Protein AF-A0A9P7EPD9-F1 (afdb_monomer_lite)

Secondary structure (DSSP, 8-state):
--PPP-PPP-------S-HHHHHHHHHHHHHHHHHHHHHHHHHHHHHHHHHHHHHHHHHHHHHHHHHHHHHHHHHHHHHHHHHHHHHHHHHHHHHHHHHHHHHHHHHHHHHHHHTHHHHHHHHHHHHHHHTTPPPPPPHHHHHHHHHHHHHHHHHHHTT-------------------------------------------

Organism: NCBI:txid48587

InterPro domains:
  IPR000637 HMG-I/HMG-Y, DNA-binding, conserved site [PS00354] (173-183)
  IPR018482 Zinc finger C4H2 domain-containing protein [PF10146] (30-170)
  IPR018482 Zinc finger C4H2 domain-containing protein [PTHR31058] (22-170)

Foldseek 3Di:
DDDDDDDDDDDDPPPPDPVVVVVVVVVVVVVVVVVVVVVVVVVVVVVVVVVVVVVVVVVVVVVVVVVVVVVVVVVVVVVVVVVVVVVVVVVVVVCVVVVVVVVVVVVVVVCCVVPPVVVVQVVVCVVCVVVVHHGDDDPVVVVVVVVVVVVVVCVVVVPPPDPDDDDDDDDDDDDDDDDDDDDDDDDDDDDDDDDDDDDDDD

Radius of gyration: 53.93 Å; chains: 1; bounding box: 110×52×171 Å

Structure (mmCIF, N/CA/C/O backbone):
data_AF-A0A9P7EPD9-F1
#
_entry.id   AF-A0A9P7EPD9-F1
#
loop_
_atom_site.group_PDB
_atom_site.id
_atom_site.type_symbol
_atom_site.label_atom_id
_atom_site.label_alt_id
_atom_site.label_comp_id
_atom_site.label_asym_id
_atom_site.label_entity_id
_atom_site.label_seq_id
_atom_site.pdbx_PDB_ins_code
_atom_site.Cartn_x
_atom_site.Cartn_y
_atom_site.Cartn_z
_atom_site.occupancy
_atom_site.B_iso_or_equiv
_atom_site.auth_seq_id
_atom_site.auth_comp_id
_atom_site.auth_asym_id
_atom_site.auth_atom_id
_atom_site.pdbx_PDB_model_num
ATOM 1 N N . THR A 1 1 ? 63.550 30.248 -116.832 1.00 42.75 1 THR A N 1
ATOM 2 C CA . THR A 1 1 ? 63.971 29.056 -116.068 1.00 42.75 1 THR A CA 1
ATOM 3 C C . THR A 1 1 ? 63.442 29.186 -114.656 1.00 42.75 1 THR A C 1
ATOM 5 O O . THR A 1 1 ? 63.909 30.058 -113.939 1.00 42.75 1 THR A O 1
ATOM 8 N N . ALA A 1 2 ? 62.409 28.424 -114.295 1.00 45.00 2 ALA A N 1
ATOM 9 C CA . ALA A 1 2 ? 61.831 28.396 -112.946 1.00 45.00 2 ALA A CA 1
ATOM 10 C C . ALA A 1 2 ? 62.198 27.057 -112.276 1.00 45.00 2 ALA A C 1
ATOM 12 O O . ALA A 1 2 ? 62.189 26.042 -112.978 1.00 45.00 2 ALA A O 1
ATOM 13 N N . PRO A 1 3 ? 62.554 27.017 -110.978 1.00 54.94 3 PRO A N 1
ATOM 14 C CA . PRO A 1 3 ? 62.896 25.766 -110.308 1.00 54.94 3 PRO A CA 1
ATOM 15 C C . PRO A 1 3 ? 61.632 24.975 -109.910 1.00 54.94 3 PRO A C 1
ATOM 17 O O . PRO A 1 3 ? 60.593 25.581 -109.636 1.00 54.94 3 PRO A O 1
ATOM 20 N N . PRO A 1 4 ? 61.694 23.630 -109.869 1.00 54.25 4 PRO A N 1
ATOM 21 C CA . PRO A 1 4 ? 60.538 22.787 -109.583 1.00 54.25 4 PRO A CA 1
ATOM 22 C C . PRO A 1 4 ? 60.244 22.711 -108.076 1.00 54.25 4 PRO A C 1
ATOM 24 O O . PRO A 1 4 ? 61.144 22.511 -107.260 1.00 54.25 4 PRO A O 1
ATOM 27 N N . GLN A 1 5 ? 58.965 22.830 -107.710 1.00 49.62 5 GLN A N 1
ATOM 28 C CA . GLN A 1 5 ? 58.465 22.538 -106.365 1.00 49.62 5 GLN A CA 1
ATOM 29 C C . GLN A 1 5 ? 58.399 21.023 -106.143 1.00 49.62 5 GLN A C 1
ATOM 31 O O . GLN A 1 5 ? 57.760 20.299 -106.905 1.00 49.62 5 GLN A O 1
ATOM 36 N N . VAL A 1 6 ? 59.035 20.549 -105.072 1.00 57.66 6 VAL A N 1
ATOM 37 C CA . VAL A 1 6 ? 59.005 19.146 -104.647 1.00 57.66 6 VAL A CA 1
ATOM 38 C C . VAL A 1 6 ? 57.890 18.981 -103.614 1.00 57.66 6 VAL A C 1
ATOM 40 O O . VAL A 1 6 ? 57.989 19.491 -102.501 1.00 57.66 6 VAL A O 1
ATOM 43 N N . THR A 1 7 ? 56.812 18.285 -103.969 1.00 58.25 7 THR A N 1
ATOM 44 C CA . THR A 1 7 ? 55.753 17.894 -103.025 1.00 58.25 7 THR A CA 1
ATOM 45 C C . THR A 1 7 ? 56.214 16.701 -102.176 1.00 58.25 7 THR A C 1
ATOM 47 O O . THR A 1 7 ? 56.582 15.673 -102.756 1.00 58.25 7 THR A O 1
ATOM 50 N N . PRO A 1 8 ? 56.192 16.771 -100.831 1.00 57.09 8 PRO A N 1
ATOM 51 C CA . PRO A 1 8 ? 56.614 15.654 -99.993 1.00 57.09 8 PRO A CA 1
ATOM 52 C C . PRO A 1 8 ? 55.531 14.562 -99.922 1.00 57.09 8 PRO A C 1
ATOM 54 O O . PRO A 1 8 ? 54.356 14.840 -99.691 1.00 57.09 8 PRO A O 1
ATOM 57 N N . LYS A 1 9 ? 55.946 13.300 -100.113 1.00 60.41 9 LYS A N 1
ATOM 58 C CA . LYS A 1 9 ? 55.124 12.093 -99.900 1.00 60.41 9 LYS A CA 1
ATOM 59 C C . LYS A 1 9 ? 54.699 11.976 -98.423 1.00 60.41 9 LYS A C 1
ATOM 61 O O . LYS A 1 9 ? 55.540 12.215 -97.554 1.00 60.41 9 LYS A O 1
ATOM 66 N N . PRO A 1 10 ? 53.461 11.536 -98.121 1.00 54.97 10 PRO A N 1
ATOM 67 C CA . PRO A 1 10 ? 53.013 11.325 -96.749 1.00 54.97 10 PRO A CA 1
ATOM 68 C C . PRO A 1 10 ? 53.762 10.133 -96.144 1.00 54.97 10 PRO A C 1
ATOM 70 O O . PRO A 1 10 ? 53.632 9.000 -96.608 1.00 54.97 10 PRO A O 1
ATOM 73 N N . GLN A 1 11 ? 54.584 10.396 -95.129 1.00 57.09 11 GLN A N 1
ATOM 74 C CA . GLN A 1 11 ? 55.196 9.340 -94.328 1.00 57.09 11 GLN A CA 1
ATOM 75 C C . GLN A 1 11 ? 54.124 8.702 -93.425 1.00 57.09 11 GLN A C 1
ATOM 77 O O . GLN A 1 11 ? 53.275 9.424 -92.895 1.00 57.09 11 GLN A O 1
ATOM 82 N N . PRO A 1 12 ? 54.130 7.370 -93.243 1.00 58.94 12 PRO A N 1
ATOM 83 C CA . PRO A 1 12 ? 53.184 6.702 -92.360 1.00 58.94 12 PRO A CA 1
ATOM 84 C C . PRO A 1 12 ? 53.442 7.132 -90.911 1.00 58.94 12 PRO A C 1
ATOM 86 O O . PRO A 1 12 ? 54.569 7.028 -90.427 1.00 58.94 12 PRO A O 1
ATOM 89 N N . LEU A 1 13 ? 52.399 7.612 -90.220 1.00 57.81 13 LEU A N 1
ATOM 90 C CA . LEU A 1 13 ? 52.434 7.882 -88.781 1.00 57.81 13 LEU A CA 1
ATOM 91 C C . LEU A 1 13 ? 52.635 6.557 -88.035 1.00 57.81 13 LEU A C 1
ATOM 93 O O . LEU A 1 13 ? 51.681 5.869 -87.675 1.00 57.81 13 LEU A O 1
ATOM 97 N N . VAL A 1 14 ? 53.888 6.182 -87.807 1.00 59.47 14 VAL A N 1
ATOM 98 C CA . VAL A 1 14 ? 54.222 5.168 -86.813 1.00 59.47 14 VAL A CA 1
ATOM 99 C C . VAL A 1 14 ? 54.070 5.848 -85.459 1.00 59.47 14 VAL A C 1
ATOM 101 O O . VAL A 1 14 ? 54.739 6.843 -85.193 1.00 59.47 14 VAL A O 1
ATOM 104 N N . ALA A 1 15 ? 53.150 5.356 -84.628 1.00 56.31 15 ALA A N 1
ATOM 105 C CA . ALA A 1 15 ? 52.901 5.887 -83.294 1.00 56.31 15 ALA A CA 1
ATOM 106 C C . ALA A 1 15 ? 54.152 5.722 -82.416 1.00 56.31 15 ALA A C 1
ATOM 108 O O . ALA A 1 15 ? 54.357 4.706 -81.756 1.00 56.31 15 ALA A O 1
ATOM 109 N N . THR A 1 16 ? 55.012 6.734 -82.418 1.00 55.25 16 THR A N 1
ATOM 110 C CA . THR A 1 16 ? 56.145 6.881 -81.507 1.00 55.25 16 THR A CA 1
ATOM 111 C C . THR A 1 16 ? 55.624 7.401 -80.169 1.00 55.25 16 THR A C 1
ATOM 113 O O . THR A 1 16 ? 55.732 8.585 -79.866 1.00 55.25 16 THR A O 1
ATOM 116 N N . GLY A 1 17 ? 54.982 6.533 -79.389 1.00 65.75 17 GLY A N 1
ATOM 117 C CA . GLY A 1 17 ? 54.438 6.874 -78.076 1.00 65.75 17 GLY A CA 1
ATOM 118 C C . GLY A 1 17 ? 54.359 5.648 -77.175 1.00 65.75 17 GLY A C 1
ATOM 119 O O . GLY A 1 17 ? 54.057 4.550 -77.638 1.00 65.75 17 GLY A O 1
ATOM 120 N N . ASN A 1 18 ? 54.647 5.830 -75.887 1.00 73.25 18 ASN A N 1
ATOM 121 C CA . ASN A 1 18 ? 54.783 4.773 -74.881 1.00 73.25 18 ASN A CA 1
ATOM 122 C C . ASN A 1 18 ? 53.406 4.235 -74.411 1.00 73.25 18 ASN A C 1
ATOM 124 O O . ASN A 1 18 ? 53.138 4.134 -73.215 1.00 73.25 18 ASN A O 1
ATOM 128 N N . TRP A 1 19 ? 52.507 3.924 -75.351 1.00 83.69 19 TRP A N 1
ATOM 129 C CA . TRP A 1 19 ? 51.089 3.596 -75.124 1.00 83.69 19 TRP A CA 1
ATOM 130 C C . TRP A 1 19 ? 50.875 2.422 -74.159 1.00 83.69 19 TRP A C 1
ATOM 132 O O . TRP A 1 19 ? 49.906 2.388 -73.403 1.00 83.69 19 TRP A O 1
ATOM 142 N N . THR A 1 20 ? 51.805 1.467 -74.137 1.00 84.75 20 THR A N 1
ATOM 143 C CA . THR A 1 20 ? 51.801 0.342 -73.195 1.00 84.75 20 THR A CA 1
ATOM 144 C C . THR A 1 20 ? 51.912 0.817 -71.748 1.00 84.75 20 THR A C 1
ATOM 146 O O . THR A 1 20 ? 51.224 0.293 -70.874 1.00 84.75 20 THR A O 1
ATOM 149 N N . THR A 1 21 ? 52.730 1.838 -71.479 1.00 86.62 21 THR A N 1
ATOM 150 C CA . THR A 1 21 ? 52.866 2.408 -70.131 1.00 86.62 21 THR A CA 1
ATOM 151 C C . THR A 1 21 ? 51.629 3.192 -69.707 1.00 86.62 21 THR A C 1
ATOM 153 O O . THR A 1 21 ? 51.191 3.052 -68.565 1.00 86.62 21 THR A O 1
ATOM 156 N N . GLU A 1 22 ? 51.011 3.936 -70.626 1.00 88.00 22 GLU A N 1
ATOM 157 C CA . GLU A 1 22 ? 49.763 4.667 -70.377 1.00 88.00 22 GLU A CA 1
ATOM 158 C C . GLU A 1 22 ? 48.601 3.710 -70.086 1.00 88.00 22 GLU A C 1
ATOM 160 O O . GLU A 1 22 ? 47.836 3.927 -69.145 1.00 88.00 22 GLU A O 1
ATOM 165 N N . LEU A 1 23 ? 48.509 2.595 -70.818 1.00 92.00 23 LEU A N 1
ATOM 166 C CA . LEU A 1 23 ? 47.492 1.570 -70.586 1.00 92.00 23 LEU A CA 1
ATOM 167 C C . LEU A 1 23 ? 47.642 0.918 -69.201 1.00 92.00 23 LEU A C 1
ATOM 169 O O . LEU A 1 23 ? 46.659 0.750 -68.478 1.00 92.00 23 LEU A O 1
ATOM 173 N N . VAL A 1 24 ? 48.875 0.595 -68.796 1.00 94.31 24 VAL A N 1
ATOM 174 C CA . VAL A 1 24 ? 49.163 0.055 -67.457 1.00 94.31 24 VAL A CA 1
ATOM 175 C C . VAL A 1 24 ? 48.837 1.077 -66.363 1.00 94.31 24 VAL A C 1
ATOM 177 O O . VAL A 1 24 ? 48.283 0.709 -65.326 1.00 94.31 24 VAL A O 1
ATOM 180 N N . GLN A 1 25 ? 49.146 2.360 -66.572 1.00 93.44 25 GLN A N 1
ATOM 181 C CA . GLN A 1 25 ? 48.786 3.425 -65.628 1.00 93.44 25 GLN A CA 1
ATOM 182 C C . GLN A 1 25 ? 47.268 3.595 -65.503 1.00 93.44 25 GLN A C 1
ATOM 184 O O . GLN A 1 25 ? 46.760 3.744 -64.387 1.00 93.44 25 GLN A O 1
ATOM 189 N N . LEU A 1 26 ? 46.534 3.523 -66.615 1.00 95.19 26 LEU A N 1
ATOM 190 C CA . LEU A 1 26 ? 45.075 3.599 -66.619 1.00 95.19 26 LEU A CA 1
ATOM 191 C C . LEU A 1 26 ? 44.455 2.423 -65.854 1.00 95.19 26 LEU A C 1
ATOM 193 O O . LEU A 1 26 ? 43.577 2.639 -65.019 1.00 95.19 26 LEU A O 1
ATOM 197 N N . ALA A 1 27 ? 44.950 1.201 -66.074 1.00 94.94 27 ALA A N 1
ATOM 198 C CA . ALA A 1 27 ? 44.504 0.008 -65.356 1.00 94.94 27 ALA A CA 1
ATOM 199 C C . ALA A 1 27 ? 44.741 0.130 -63.841 1.00 94.94 27 ALA A C 1
ATOM 201 O O . ALA A 1 27 ? 43.807 -0.047 -63.059 1.00 94.94 27 ALA A O 1
ATOM 202 N N . LYS A 1 28 ? 45.947 0.540 -63.423 1.00 97.06 28 LYS A N 1
ATOM 203 C CA . LYS A 1 28 ? 46.264 0.792 -62.005 1.00 97.06 28 LYS A CA 1
ATOM 204 C C . LYS A 1 28 ? 45.376 1.878 -61.397 1.00 97.06 28 LYS A C 1
ATOM 206 O O . LYS A 1 28 ? 44.935 1.757 -60.259 1.00 97.06 28 LYS A O 1
ATOM 211 N N . THR A 1 29 ? 45.083 2.932 -62.158 1.00 96.62 29 THR A N 1
ATOM 212 C CA . THR A 1 29 ? 44.188 4.016 -61.727 1.00 96.62 29 THR A CA 1
ATOM 213 C C . THR A 1 29 ? 42.752 3.520 -61.559 1.00 96.62 29 THR A C 1
ATOM 215 O O . THR A 1 29 ? 42.081 3.890 -60.595 1.00 96.62 29 THR A O 1
ATOM 218 N N . ALA A 1 30 ? 42.266 2.677 -62.471 1.00 97.06 30 ALA A N 1
ATOM 219 C CA . ALA A 1 30 ? 40.941 2.073 -62.372 1.00 97.06 30 ALA A CA 1
ATOM 220 C C . ALA A 1 30 ? 40.840 1.135 -61.158 1.00 97.06 30 ALA A C 1
ATOM 222 O O . ALA A 1 30 ? 39.872 1.208 -60.399 1.00 97.06 30 ALA A O 1
ATOM 223 N N . GLU A 1 31 ? 41.862 0.311 -60.930 1.00 97.31 31 GLU A N 1
ATOM 224 C CA . GLU A 1 31 ? 41.944 -0.578 -59.771 1.00 97.31 31 GLU A CA 1
ATOM 225 C C . GLU A 1 31 ? 41.998 0.208 -58.452 1.00 97.31 31 GLU A C 1
ATOM 227 O O . GLU A 1 31 ? 41.222 -0.065 -57.534 1.00 97.31 31 GLU A O 1
ATOM 232 N N . LEU A 1 32 ? 42.807 1.270 -58.384 1.00 97.50 32 LEU A N 1
ATOM 233 C CA . LEU A 1 32 ? 42.847 2.176 -57.236 1.00 97.50 32 LEU A CA 1
ATOM 234 C C . LEU A 1 32 ? 41.474 2.800 -56.952 1.00 97.50 32 LEU A C 1
ATOM 236 O O . LEU A 1 32 ? 41.038 2.830 -55.802 1.00 97.50 32 LEU A O 1
ATOM 240 N N . LYS A 1 33 ? 40.765 3.267 -57.987 1.00 98.12 33 LYS A N 1
ATOM 241 C CA . LYS A 1 33 ? 39.410 3.823 -57.841 1.00 98.12 33 LYS A CA 1
ATOM 242 C C . LYS A 1 33 ? 38.422 2.782 -57.315 1.00 98.12 33 LYS A C 1
ATOM 244 O O . LYS A 1 33 ? 37.635 3.099 -56.426 1.00 98.12 33 LYS A O 1
ATOM 249 N N . LYS A 1 34 ? 38.487 1.537 -57.800 1.00 98.19 34 LYS A N 1
ATOM 250 C CA . LYS A 1 34 ? 37.668 0.424 -57.294 1.00 98.19 34 LYS A CA 1
ATOM 251 C C . LYS A 1 34 ? 37.928 0.167 -55.807 1.00 98.19 34 LYS A C 1
ATOM 253 O O . LYS A 1 34 ? 36.977 0.061 -55.030 1.00 98.19 34 LYS A O 1
ATOM 258 N N . HIS A 1 35 ? 39.195 0.091 -55.397 1.00 98.38 35 HIS A N 1
ATOM 259 C CA . HIS A 1 35 ? 39.551 -0.101 -53.989 1.00 98.38 35 HIS A CA 1
ATOM 260 C C . HIS A 1 35 ? 39.129 1.085 -53.121 1.00 98.38 35 HIS A C 1
ATOM 262 O O . HIS A 1 35 ? 38.563 0.880 -52.050 1.00 98.38 35 HIS A O 1
ATOM 268 N N . SER A 1 36 ? 39.332 2.312 -53.603 1.00 98.31 36 SER A N 1
ATOM 269 C CA . SER A 1 36 ? 38.910 3.531 -52.910 1.00 98.31 36 SER A CA 1
ATOM 270 C C . SER A 1 36 ? 37.398 3.553 -52.676 1.00 98.31 36 SER A C 1
ATOM 272 O O . SER A 1 36 ? 36.960 3.788 -51.553 1.00 98.31 36 SER A O 1
ATOM 274 N N . LEU A 1 37 ? 36.601 3.212 -53.693 1.00 98.31 37 LEU A N 1
ATOM 275 C CA . LEU A 1 37 ? 35.146 3.122 -53.565 1.00 98.31 37 LEU A CA 1
ATOM 276 C C . LEU A 1 37 ? 34.721 2.026 -52.579 1.00 98.31 37 LEU A C 1
ATOM 278 O O . LEU A 1 37 ? 33.841 2.243 -51.751 1.00 98.31 37 LEU A O 1
ATOM 282 N N . THR A 1 38 ? 35.365 0.859 -52.638 1.00 98.38 38 THR A N 1
ATOM 283 C CA . THR A 1 38 ? 35.088 -0.251 -51.711 1.00 98.38 38 THR A CA 1
ATOM 284 C C . THR A 1 38 ? 35.368 0.164 -50.265 1.00 98.38 38 THR A C 1
ATOM 286 O O . THR A 1 38 ? 34.552 -0.077 -49.377 1.00 98.38 38 THR A O 1
ATOM 289 N N . LEU A 1 39 ? 36.487 0.855 -50.031 1.00 98.50 39 LEU A N 1
ATOM 290 C CA . LEU A 1 39 ? 36.835 1.394 -48.720 1.00 98.50 39 LEU A CA 1
ATOM 291 C C . LEU A 1 39 ? 35.818 2.443 -48.250 1.00 98.50 39 LEU A C 1
ATOM 293 O O . LEU A 1 39 ? 35.393 2.394 -47.101 1.00 98.50 39 LEU A O 1
ATOM 297 N N . GLN A 1 40 ? 35.388 3.359 -49.124 1.00 98.38 40 GLN A N 1
ATOM 298 C CA . GLN A 1 40 ? 34.355 4.349 -48.794 1.00 98.38 40 GLN A CA 1
ATOM 299 C C . GLN A 1 40 ? 33.034 3.686 -48.389 1.00 98.38 40 GLN A C 1
ATOM 301 O O . GLN A 1 40 ? 32.435 4.085 -47.391 1.00 98.38 40 GLN A O 1
ATOM 306 N N . LEU A 1 41 ? 32.609 2.646 -49.114 1.00 98.62 41 LEU A N 1
ATOM 307 C CA . LEU A 1 41 ? 31.394 1.898 -48.796 1.00 98.62 41 LEU A CA 1
ATOM 308 C C . LEU A 1 41 ? 31.502 1.193 -47.437 1.00 98.62 41 LEU A C 1
ATOM 310 O O . LEU A 1 41 ? 30.585 1.278 -46.622 1.00 98.62 41 LEU A O 1
ATOM 314 N N . HIS A 1 42 ? 32.628 0.528 -47.163 1.00 98.62 42 HIS A N 1
ATOM 315 C CA . HIS A 1 42 ? 32.850 -0.104 -45.864 1.00 98.62 42 HIS A CA 1
ATOM 316 C C . HIS A 1 42 ? 32.882 0.916 -44.726 1.00 98.62 42 HIS A C 1
ATOM 318 O O . HIS A 1 42 ? 32.236 0.690 -43.707 1.00 98.62 42 HIS A O 1
ATOM 324 N N . THR A 1 43 ? 33.550 2.055 -44.911 1.00 98.69 43 THR A N 1
ATOM 325 C CA . THR A 1 43 ? 33.561 3.146 -43.928 1.00 98.69 43 THR A CA 1
ATOM 326 C C . THR A 1 43 ? 32.147 3.650 -43.644 1.00 98.69 43 THR A C 1
ATOM 328 O O . THR A 1 43 ? 31.769 3.765 -42.481 1.00 98.69 43 THR A O 1
ATOM 331 N N . ALA A 1 44 ? 31.334 3.886 -44.679 1.00 98.56 44 ALA A N 1
ATOM 332 C CA . ALA A 1 44 ? 29.946 4.313 -44.508 1.00 98.56 44 ALA A CA 1
ATOM 333 C C . ALA A 1 44 ? 29.121 3.283 -43.717 1.00 98.56 44 ALA A C 1
ATOM 335 O O . ALA A 1 44 ? 28.394 3.651 -42.793 1.00 98.56 44 ALA A O 1
ATOM 336 N N . ASN A 1 45 ? 29.282 1.993 -44.024 1.00 98.62 45 ASN A N 1
ATOM 337 C CA . ASN A 1 45 ? 28.595 0.915 -43.313 1.00 98.62 45 ASN A CA 1
ATOM 338 C C . ASN A 1 45 ? 29.031 0.815 -41.845 1.00 98.62 45 ASN A C 1
ATOM 340 O O . ASN A 1 45 ? 28.183 0.643 -40.971 1.00 98.62 45 ASN A O 1
ATOM 344 N N . ILE A 1 46 ? 30.331 0.953 -41.562 1.00 98.50 46 ILE A N 1
ATOM 345 C CA . ILE A 1 46 ? 30.865 0.943 -40.193 1.00 98.50 46 ILE A CA 1
ATOM 346 C C . ILE A 1 46 ? 30.295 2.117 -39.395 1.00 98.50 46 ILE A C 1
ATOM 348 O O . ILE A 1 46 ? 29.803 1.913 -38.289 1.00 98.50 46 ILE A O 1
ATOM 352 N N . VAL A 1 47 ? 30.294 3.328 -39.960 1.00 98.69 47 VAL A N 1
ATOM 353 C CA . VAL A 1 47 ? 29.744 4.520 -39.294 1.00 98.69 47 VAL A CA 1
ATOM 354 C C . VAL A 1 47 ? 28.242 4.366 -39.034 1.00 98.69 47 VAL A C 1
ATOM 356 O O . VAL A 1 47 ? 27.773 4.655 -37.935 1.00 98.69 47 VAL A O 1
ATOM 359 N N . ALA A 1 48 ? 27.476 3.856 -40.001 1.00 98.56 48 ALA A N 1
ATOM 360 C CA . ALA A 1 48 ? 26.043 3.620 -39.822 1.00 98.56 48 ALA A CA 1
ATOM 361 C C . ALA A 1 48 ? 25.750 2.576 -38.726 1.00 98.56 48 ALA A C 1
ATOM 363 O O . ALA A 1 48 ? 24.856 2.773 -37.894 1.00 98.56 48 ALA A O 1
ATOM 364 N N . ALA A 1 49 ? 26.519 1.484 -38.696 1.00 98.56 49 ALA A N 1
ATOM 365 C CA . ALA A 1 49 ? 26.424 0.472 -37.649 1.00 98.56 49 ALA A CA 1
ATOM 366 C C . ALA A 1 49 ? 26.799 1.045 -36.273 1.00 98.56 49 ALA A C 1
ATOM 368 O O . ALA A 1 49 ? 26.098 0.776 -35.299 1.00 98.56 49 ALA A O 1
ATOM 369 N N . HIS A 1 50 ? 27.838 1.883 -36.202 1.00 98.69 50 HIS A N 1
ATOM 370 C CA . HIS A 1 50 ? 28.272 2.544 -34.970 1.00 98.69 50 HIS A CA 1
ATOM 371 C C . HIS A 1 50 ? 27.185 3.459 -34.396 1.00 98.69 50 HIS A C 1
ATOM 373 O O . HIS A 1 50 ? 26.812 3.316 -33.237 1.00 98.69 50 HIS A O 1
ATOM 379 N N . ASN A 1 51 ? 26.589 4.321 -35.223 1.00 98.56 51 ASN A N 1
ATOM 380 C CA . ASN A 1 51 ? 25.493 5.197 -34.791 1.00 98.56 51 ASN A CA 1
ATOM 381 C C . ASN A 1 51 ? 24.286 4.390 -34.279 1.00 98.56 51 ASN A C 1
ATOM 383 O O . ASN A 1 51 ? 23.622 4.769 -33.314 1.00 98.56 51 ASN A O 1
ATOM 387 N N . THR A 1 52 ? 23.999 3.252 -34.920 1.00 98.56 52 THR A N 1
ATOM 388 C CA . THR A 1 52 ? 22.923 2.350 -34.486 1.00 98.56 52 THR A CA 1
ATOM 389 C C . THR A 1 52 ? 23.242 1.697 -33.141 1.00 98.56 52 THR A C 1
ATOM 391 O O . THR A 1 52 ? 22.343 1.536 -32.313 1.00 98.56 52 THR A O 1
ATOM 394 N N . LEU A 1 53 ? 24.503 1.317 -32.922 1.00 98.56 53 LEU A N 1
ATOM 395 C CA . LEU A 1 53 ? 24.972 0.749 -31.662 1.00 98.56 53 LEU A CA 1
ATOM 396 C C . LEU A 1 53 ? 24.839 1.765 -30.522 1.00 98.56 53 LEU A C 1
ATOM 398 O O . LEU A 1 53 ? 24.175 1.462 -29.536 1.00 98.56 53 LEU A O 1
ATOM 402 N N . GLU A 1 54 ? 25.341 2.989 -30.700 1.00 98.69 54 GLU A N 1
ATOM 403 C CA . GLU A 1 54 ? 25.237 4.059 -29.695 1.00 98.69 54 GLU A CA 1
ATOM 404 C C . GLU A 1 54 ? 23.782 4.355 -29.310 1.00 98.69 54 GLU A C 1
ATOM 406 O O . GLU A 1 54 ? 23.443 4.480 -28.130 1.00 98.69 54 GLU A O 1
ATOM 411 N N . GLN A 1 55 ? 22.884 4.412 -30.299 1.00 98.69 55 GLN A N 1
ATOM 412 C CA . GLN A 1 55 ? 21.463 4.628 -30.042 1.00 98.69 55 GLN A CA 1
ATOM 413 C C . GLN A 1 55 ? 20.843 3.478 -29.231 1.00 98.69 55 GLN A C 1
ATOM 415 O O . GLN A 1 55 ? 19.997 3.710 -28.357 1.00 98.69 55 GLN A O 1
ATOM 420 N N . LYS A 1 56 ? 21.246 2.231 -29.504 1.00 98.69 56 LYS A N 1
ATOM 421 C CA . LYS A 1 56 ? 20.798 1.061 -28.737 1.00 98.69 56 LYS A CA 1
ATOM 422 C C . LYS A 1 56 ? 21.362 1.072 -27.319 1.00 98.69 56 LYS A C 1
ATOM 424 O O . LYS A 1 56 ? 20.595 0.815 -26.395 1.00 98.69 56 LYS A O 1
ATOM 429 N N . ASP A 1 57 ? 22.627 1.429 -27.130 1.00 98.75 57 ASP A N 1
ATOM 430 C CA . ASP A 1 57 ? 23.248 1.522 -25.805 1.00 98.75 57 ASP A CA 1
ATOM 431 C C . ASP A 1 57 ? 22.572 2.581 -24.934 1.00 98.75 57 ASP A C 1
ATOM 433 O O . ASP A 1 57 ? 22.227 2.308 -23.780 1.00 98.75 57 ASP A O 1
ATOM 437 N N . LYS A 1 58 ? 22.259 3.746 -25.510 1.00 98.75 58 LYS A N 1
ATOM 438 C CA . LYS A 1 58 ? 21.450 4.767 -24.834 1.00 98.75 58 LYS A CA 1
ATOM 439 C C . LYS A 1 58 ? 20.078 4.226 -24.431 1.00 98.75 58 LYS A C 1
ATOM 441 O O . LYS A 1 58 ? 19.664 4.368 -23.286 1.00 98.75 58 LYS A O 1
ATOM 446 N N . THR A 1 59 ? 19.396 3.541 -25.349 1.00 98.69 59 THR A N 1
ATOM 447 C CA . THR A 1 59 ? 18.080 2.942 -25.069 1.00 98.69 59 THR A CA 1
ATOM 448 C C . THR A 1 59 ? 18.163 1.898 -23.947 1.00 98.69 59 THR A C 1
ATOM 450 O O . THR A 1 59 ? 17.283 1.831 -23.091 1.00 98.69 59 THR A O 1
ATOM 453 N N . ILE A 1 60 ? 19.231 1.094 -23.905 1.00 98.69 60 ILE A N 1
ATOM 454 C CA . ILE A 1 60 ? 19.481 0.131 -22.823 1.00 98.69 60 ILE A CA 1
ATOM 455 C C . ILE A 1 60 ? 19.660 0.852 -21.486 1.00 98.69 60 ILE A C 1
ATOM 457 O O . ILE A 1 60 ? 19.141 0.385 -20.469 1.00 98.69 60 ILE A O 1
ATOM 461 N N . GLN A 1 61 ? 20.386 1.969 -21.469 1.00 98.75 61 GLN A N 1
ATOM 462 C CA . GLN A 1 61 ? 20.573 2.770 -20.264 1.00 98.75 61 GLN A CA 1
ATOM 463 C C . GLN A 1 61 ? 19.243 3.349 -19.763 1.00 98.75 61 GLN A C 1
ATOM 465 O O . GLN A 1 61 ? 18.917 3.166 -18.590 1.00 98.75 61 GLN A O 1
ATOM 470 N N . ASP A 1 62 ? 18.441 3.930 -20.657 1.00 98.69 62 ASP A N 1
ATOM 471 C CA . ASP A 1 62 ? 17.122 4.481 -20.327 1.00 98.69 62 ASP A CA 1
ATOM 472 C C . ASP A 1 62 ? 16.195 3.398 -19.737 1.00 98.69 62 ASP A C 1
ATOM 474 O O . ASP A 1 62 ? 15.532 3.610 -18.719 1.00 98.69 62 ASP A O 1
ATOM 478 N N . ILE A 1 63 ? 16.189 2.192 -20.322 1.00 98.69 63 ILE A N 1
ATOM 479 C CA . ILE A 1 63 ? 15.405 1.052 -19.816 1.00 98.69 63 ILE A CA 1
ATOM 480 C C . ILE A 1 63 ? 15.890 0.611 -18.427 1.00 98.69 63 ILE A C 1
ATOM 482 O O . ILE A 1 63 ? 15.072 0.310 -17.553 1.00 98.69 63 ILE A O 1
ATOM 486 N N . LYS A 1 64 ? 17.209 0.568 -18.191 1.00 98.75 64 LYS A N 1
ATOM 487 C CA . LYS A 1 64 ? 17.772 0.210 -16.878 1.00 98.75 64 LYS A CA 1
ATOM 488 C C . LYS A 1 64 ? 17.364 1.211 -15.799 1.00 98.75 64 LYS A C 1
ATOM 490 O O . LYS A 1 64 ? 17.011 0.795 -14.696 1.00 98.75 64 LYS A O 1
ATOM 495 N N . GLU A 1 65 ? 17.369 2.503 -16.113 1.00 98.62 65 GLU A N 1
ATOM 496 C CA . GLU A 1 65 ? 16.944 3.547 -15.180 1.00 98.62 65 GLU A CA 1
ATOM 497 C C . GLU A 1 65 ? 15.445 3.454 -14.866 1.00 98.62 65 GLU A C 1
ATOM 499 O O . GLU A 1 65 ? 15.053 3.471 -13.695 1.00 98.62 65 GLU A O 1
ATOM 504 N N . GLN A 1 66 ? 14.603 3.261 -15.889 1.00 98.62 66 GLN A N 1
ATOM 505 C CA . GLN A 1 66 ? 13.167 3.043 -15.696 1.00 98.62 66 GLN A CA 1
ATOM 506 C C . GLN A 1 66 ? 12.889 1.823 -14.815 1.00 98.62 66 GLN A C 1
ATOM 508 O O . GLN A 1 66 ? 12.072 1.903 -13.897 1.00 98.62 66 GLN A O 1
ATOM 513 N N . LYS A 1 67 ? 13.599 0.714 -15.048 1.00 98.69 67 LYS A N 1
ATOM 514 C CA . LYS A 1 67 ? 13.491 -0.482 -14.210 1.00 98.69 67 LYS A CA 1
ATOM 515 C C . LYS A 1 67 ? 13.854 -0.177 -12.755 1.00 98.69 67 LYS A C 1
ATOM 517 O O . LYS A 1 67 ? 13.072 -0.495 -11.867 1.00 98.69 67 LYS A O 1
ATOM 522 N N . ASN A 1 68 ? 14.981 0.492 -12.508 1.00 98.75 68 ASN A N 1
ATOM 523 C CA . ASN A 1 68 ? 15.415 0.834 -11.150 1.00 98.75 68 ASN A CA 1
ATOM 524 C C . ASN A 1 68 ? 14.397 1.724 -10.413 1.00 98.75 68 ASN A C 1
ATOM 526 O O . ASN A 1 68 ? 14.136 1.545 -9.220 1.00 98.75 68 ASN A O 1
ATOM 530 N N . ARG A 1 69 ? 13.771 2.660 -11.134 1.00 98.69 69 ARG A N 1
ATOM 531 C CA . ARG A 1 69 ? 12.689 3.490 -10.595 1.00 98.69 69 ARG A CA 1
ATOM 532 C C . ARG A 1 69 ? 11.467 2.655 -10.207 1.00 98.69 69 ARG A C 1
ATOM 534 O O . ARG A 1 69 ? 10.913 2.867 -9.131 1.00 98.69 69 ARG A O 1
ATOM 541 N N . LEU A 1 70 ? 11.053 1.720 -11.061 1.00 98.69 70 LEU A N 1
ATOM 542 C CA . LEU A 1 70 ? 9.930 0.824 -10.774 1.00 98.69 70 LEU A CA 1
ATOM 543 C C . LEU A 1 70 ? 10.232 -0.116 -9.601 1.00 98.69 70 LEU A C 1
ATOM 545 O O . LEU A 1 70 ? 9.366 -0.312 -8.753 1.00 98.69 70 LEU A O 1
ATOM 549 N N . ASP A 1 71 ? 11.453 -0.642 -9.506 1.00 98.69 71 ASP A N 1
ATOM 550 C CA . ASP A 1 71 ? 11.880 -1.498 -8.393 1.00 98.69 71 ASP A CA 1
ATOM 551 C C . ASP A 1 71 ? 11.865 -0.733 -7.057 1.00 98.69 71 ASP A C 1
ATOM 553 O O . ASP A 1 71 ? 11.392 -1.253 -6.042 1.00 98.69 71 ASP A O 1
ATOM 557 N N . SER A 1 72 ? 12.294 0.533 -7.068 1.00 98.38 72 SER A N 1
ATOM 558 C CA . SER A 1 72 ? 12.237 1.420 -5.897 1.00 98.38 72 SER A CA 1
ATOM 559 C C . SER A 1 72 ? 10.797 1.705 -5.461 1.00 98.38 72 SER A C 1
ATOM 561 O O . SER A 1 72 ? 10.473 1.641 -4.275 1.00 98.38 72 SER A O 1
ATOM 563 N N . GLU A 1 73 ? 9.906 1.974 -6.418 1.00 98.69 73 GLU A N 1
ATOM 564 C CA . GLU A 1 73 ? 8.488 2.202 -6.134 1.00 98.69 73 GLU A CA 1
ATOM 565 C C . GLU A 1 73 ? 7.808 0.935 -5.604 1.00 98.69 73 GLU A C 1
ATOM 567 O O . GLU A 1 73 ? 7.061 0.988 -4.628 1.00 98.69 73 GLU A O 1
ATOM 572 N N . ARG A 1 74 ? 8.126 -0.229 -6.183 1.00 98.62 74 ARG A N 1
ATOM 573 C CA . ARG A 1 74 ? 7.654 -1.526 -5.689 1.00 98.62 74 ARG A CA 1
ATOM 574 C C . ARG A 1 74 ? 8.070 -1.745 -4.236 1.00 98.62 74 ARG A C 1
ATOM 576 O O . ARG A 1 74 ? 7.238 -2.156 -3.434 1.00 98.62 74 ARG A O 1
ATOM 583 N N . ALA A 1 75 ? 9.328 -1.471 -3.890 1.00 98.62 75 ALA A N 1
ATOM 584 C CA . ALA A 1 75 ? 9.809 -1.591 -2.515 1.00 98.62 75 ALA A CA 1
ATOM 585 C C . ALA A 1 75 ? 9.060 -0.643 -1.564 1.00 98.62 75 ALA A C 1
ATOM 587 O O . ALA A 1 75 ? 8.602 -1.070 -0.505 1.00 98.62 75 ALA A O 1
ATOM 588 N N . ARG A 1 76 ? 8.857 0.617 -1.971 1.00 98.69 76 ARG A N 1
ATOM 589 C CA . ARG A 1 76 ? 8.092 1.606 -1.198 1.00 98.69 76 ARG A CA 1
ATOM 590 C C . ARG A 1 76 ? 6.660 1.144 -0.923 1.00 98.69 76 ARG A C 1
ATOM 592 O O . ARG A 1 76 ? 6.206 1.211 0.214 1.00 98.69 76 ARG A O 1
ATOM 599 N N . LEU A 1 77 ? 5.961 0.658 -1.948 1.00 98.62 77 LEU A N 1
ATOM 600 C CA . LEU A 1 77 ? 4.579 0.189 -1.823 1.00 98.62 77 LEU A CA 1
ATOM 601 C C . LEU A 1 77 ? 4.465 -1.065 -0.950 1.00 98.62 77 LEU A C 1
ATOM 603 O O . LEU A 1 77 ? 3.511 -1.187 -0.187 1.00 98.62 77 LEU A O 1
ATOM 607 N N . LEU A 1 78 ? 5.435 -1.980 -1.026 1.00 98.69 78 LEU A N 1
ATOM 608 C CA . LEU A 1 78 ? 5.469 -3.155 -0.152 1.00 98.69 78 LEU A CA 1
ATOM 609 C C . LEU A 1 78 ? 5.659 -2.773 1.318 1.00 98.69 78 LEU A C 1
ATOM 611 O O . LEU A 1 78 ? 4.989 -3.346 2.172 1.00 98.69 78 LEU A O 1
ATOM 615 N N . ASN A 1 79 ? 6.511 -1.787 1.606 1.00 98.44 79 ASN A N 1
ATOM 616 C CA . ASN A 1 79 ? 6.683 -1.280 2.967 1.00 98.44 79 ASN A CA 1
ATOM 617 C C . ASN A 1 79 ? 5.397 -0.626 3.487 1.00 98.44 79 ASN A C 1
ATOM 619 O O . ASN A 1 79 ? 4.941 -0.970 4.571 1.00 98.44 79 ASN A O 1
ATOM 623 N N . ALA A 1 80 ? 4.756 0.227 2.682 1.00 98.44 80 ALA A N 1
ATOM 624 C CA . ALA A 1 80 ? 3.483 0.846 3.056 1.00 98.44 80 ALA A CA 1
ATOM 625 C C . ALA A 1 80 ? 2.380 -0.198 3.317 1.00 98.44 80 ALA A C 1
ATOM 627 O O . ALA A 1 80 ? 1.597 -0.068 4.253 1.00 98.44 80 ALA A O 1
ATOM 628 N N . LEU A 1 81 ? 2.327 -1.271 2.520 1.00 98.62 81 LEU A N 1
ATOM 629 C CA . LEU A 1 81 ? 1.385 -2.367 2.750 1.00 98.62 81 LEU A CA 1
ATOM 630 C C . LEU A 1 81 ? 1.690 -3.125 4.051 1.00 98.62 81 LEU A C 1
ATOM 632 O O . LEU A 1 81 ? 0.764 -3.531 4.751 1.00 98.62 81 LEU A O 1
ATOM 636 N N . ALA A 1 82 ? 2.969 -3.323 4.375 1.00 98.50 82 ALA A N 1
ATOM 637 C CA . ALA A 1 82 ? 3.373 -3.950 5.629 1.00 98.50 82 ALA A CA 1
ATOM 638 C C . ALA A 1 82 ? 2.950 -3.109 6.846 1.00 98.50 82 ALA A C 1
ATOM 640 O O . ALA A 1 82 ? 2.418 -3.668 7.801 1.00 98.50 82 ALA A O 1
ATOM 641 N N . GLU A 1 83 ? 3.113 -1.785 6.780 1.00 98.38 83 GLU A N 1
ATOM 642 C CA . GLU A 1 83 ? 2.655 -0.849 7.819 1.00 98.38 83 GLU A CA 1
ATOM 643 C C . GLU A 1 83 ? 1.134 -0.917 8.011 1.00 98.38 83 GLU A C 1
ATOM 645 O O . GLU A 1 83 ? 0.667 -1.127 9.127 1.00 98.38 83 GLU A O 1
ATOM 650 N N . ILE A 1 84 ? 0.357 -0.858 6.922 1.00 98.56 84 ILE A N 1
ATOM 651 C CA . ILE A 1 84 ? -1.112 -0.965 6.980 1.00 98.56 84 ILE A CA 1
ATOM 652 C C . ILE A 1 84 ? -1.555 -2.283 7.622 1.00 98.56 84 ILE A C 1
ATOM 654 O O . ILE A 1 84 ? -2.499 -2.302 8.411 1.00 98.56 84 ILE A O 1
ATOM 658 N N . ASN A 1 85 ? -0.894 -3.393 7.289 1.00 98.50 85 ASN A N 1
ATOM 659 C CA . ASN A 1 85 ? -1.217 -4.684 7.891 1.00 98.50 85 ASN A CA 1
ATOM 660 C C . ASN A 1 85 ? -0.909 -4.697 9.394 1.00 98.50 85 ASN A C 1
ATOM 662 O O . ASN A 1 85 ? -1.734 -5.176 10.165 1.00 98.50 85 ASN A O 1
ATOM 666 N N . ALA A 1 86 ? 0.223 -4.127 9.819 1.00 98.25 86 ALA A N 1
ATOM 667 C CA . ALA A 1 86 ? 0.568 -4.023 11.235 1.00 98.25 86 ALA A CA 1
ATOM 668 C C . ALA A 1 86 ? -0.436 -3.154 12.014 1.00 98.25 86 ALA A C 1
ATOM 670 O O . ALA A 1 86 ? -0.846 -3.515 13.120 1.00 98.25 86 ALA A O 1
ATOM 671 N N . ASP A 1 87 ? -0.874 -2.038 11.428 1.00 98.25 87 ASP A N 1
ATOM 672 C CA . ASP A 1 87 ? -1.891 -1.172 12.025 1.00 98.25 87 ASP A CA 1
ATOM 673 C C . ASP A 1 87 ? -3.251 -1.864 12.112 1.00 98.25 87 ASP A C 1
ATOM 675 O O . ASP A 1 87 ? -3.928 -1.755 13.137 1.00 98.25 87 ASP A O 1
ATOM 679 N N . ARG A 1 88 ? -3.643 -2.618 11.078 1.00 98.50 88 ARG A N 1
ATOM 680 C CA . ARG A 1 88 ? -4.864 -3.430 11.114 1.00 98.50 88 ARG A CA 1
ATOM 681 C C . ARG A 1 88 ? -4.802 -4.447 12.248 1.00 98.50 88 ARG A C 1
ATOM 683 O O . ARG A 1 88 ? -5.708 -4.474 13.069 1.00 98.50 88 ARG A O 1
ATOM 690 N N . ASP A 1 89 ? -3.718 -5.211 12.345 1.00 98.38 89 ASP A N 1
ATOM 691 C CA . ASP A 1 89 ? -3.567 -6.233 13.383 1.00 98.38 89 ASP A CA 1
ATOM 692 C C . ASP A 1 89 ? -3.591 -5.608 14.798 1.00 98.38 89 ASP A C 1
ATOM 694 O O . ASP A 1 89 ? -4.141 -6.180 15.742 1.00 98.38 89 ASP A O 1
ATOM 698 N N . LYS A 1 90 ? -3.058 -4.387 14.954 1.00 98.38 90 LYS A N 1
ATOM 699 C CA . LYS A 1 90 ? -3.163 -3.609 16.198 1.00 98.38 90 LYS A CA 1
ATOM 700 C C . LYS A 1 90 ? -4.604 -3.193 16.504 1.00 98.38 90 LYS A C 1
ATOM 702 O O . LYS A 1 90 ? -5.020 -3.273 17.660 1.00 98.38 90 LYS A O 1
ATOM 707 N N . VAL A 1 91 ? -5.351 -2.726 15.504 1.00 98.44 91 VAL A N 1
ATOM 708 C CA . VAL A 1 91 ? -6.769 -2.366 15.660 1.00 98.44 91 VAL A CA 1
ATOM 709 C C . VAL A 1 91 ? -7.600 -3.595 16.014 1.00 98.44 91 VAL A C 1
ATOM 711 O O . VAL A 1 91 ? -8.381 -3.513 16.956 1.00 98.44 91 VAL A O 1
ATOM 714 N N . ASP A 1 92 ? -7.374 -4.730 15.355 1.00 98.31 92 ASP A N 1
ATOM 715 C CA . ASP A 1 92 ? -8.073 -5.990 15.629 1.00 98.31 92 ASP A CA 1
ATOM 716 C C . ASP A 1 92 ? -7.850 -6.442 17.086 1.00 98.31 92 ASP A C 1
ATOM 718 O O . ASP A 1 92 ? -8.785 -6.852 17.779 1.00 98.31 92 ASP A O 1
ATOM 722 N N . LEU A 1 93 ? -6.621 -6.302 17.602 1.00 97.69 93 LEU A N 1
ATOM 723 C CA . LEU A 1 93 ? -6.310 -6.607 19.002 1.00 97.69 93 LEU A CA 1
ATOM 724 C C . LEU A 1 93 ? -7.037 -5.668 19.979 1.00 97.69 93 LEU A C 1
ATOM 726 O O . LEU A 1 93 ? -7.571 -6.118 20.997 1.00 97.69 93 LEU A O 1
ATOM 730 N N . LEU A 1 94 ? -7.064 -4.365 19.681 1.00 98.06 94 LEU A N 1
ATOM 731 C CA . LEU A 1 94 ? -7.770 -3.374 20.498 1.00 98.06 94 LEU A CA 1
ATOM 732 C C . LEU A 1 94 ? -9.285 -3.599 20.471 1.00 98.06 94 LEU A C 1
ATOM 734 O O . LEU A 1 94 ? -9.931 -3.519 21.515 1.00 98.06 94 LEU A O 1
ATOM 738 N N . GLU A 1 95 ? -9.850 -3.914 19.307 1.00 98.00 95 GLU A N 1
ATOM 739 C CA . GLU A 1 95 ? -11.264 -4.248 19.155 1.00 98.00 95 GLU A CA 1
ATOM 740 C C . GLU A 1 95 ? -11.624 -5.485 19.978 1.00 98.00 95 GLU A C 1
ATOM 742 O O . GLU A 1 95 ? -12.607 -5.458 20.721 1.00 98.00 95 GLU A O 1
ATOM 747 N N . ALA A 1 96 ? -10.812 -6.543 19.912 1.00 98.31 96 ALA A N 1
ATOM 748 C CA . ALA A 1 96 ? -11.022 -7.748 20.705 1.00 98.31 96 ALA A CA 1
ATOM 749 C C . ALA A 1 96 ? -10.986 -7.455 22.217 1.00 98.31 96 ALA A C 1
ATOM 751 O O . ALA A 1 96 ? -11.855 -7.932 22.954 1.00 98.31 96 ALA A O 1
ATOM 752 N N . SER A 1 97 ? -10.033 -6.631 22.678 1.00 98.31 97 SER A N 1
ATOM 753 C CA . SER A 1 97 ? -9.942 -6.210 24.087 1.00 98.31 97 SER A CA 1
ATOM 754 C C . SER A 1 97 ? -11.186 -5.442 24.524 1.00 98.31 97 SER A C 1
ATOM 756 O O . SER A 1 97 ? -11.853 -5.831 25.481 1.00 98.31 97 SER A O 1
ATOM 758 N N . ILE A 1 98 ? -11.557 -4.395 23.781 1.00 98.00 98 ILE A N 1
ATOM 759 C CA . ILE A 1 98 ? -12.706 -3.542 24.111 1.00 98.00 98 ILE A CA 1
ATOM 760 C C . ILE A 1 98 ? -14.011 -4.341 24.050 1.00 98.00 98 ILE A C 1
ATOM 762 O O . ILE A 1 98 ? -14.897 -4.141 24.880 1.00 98.00 98 ILE A O 1
ATOM 766 N N . THR A 1 99 ? -14.141 -5.265 23.098 1.00 98.31 99 THR A N 1
ATOM 767 C CA . THR A 1 99 ? -15.315 -6.141 22.980 1.00 98.31 99 THR A CA 1
ATOM 768 C C . THR A 1 99 ? -15.463 -7.027 24.210 1.00 98.31 99 THR A C 1
ATOM 770 O O . THR A 1 99 ? -16.564 -7.134 24.757 1.00 98.31 99 THR A O 1
ATOM 773 N N . ARG A 1 100 ? -14.360 -7.616 24.686 1.00 98.31 100 ARG A N 1
ATOM 774 C CA . ARG A 1 100 ? -14.346 -8.406 25.919 1.00 98.31 100 ARG A CA 1
ATOM 775 C C . ARG A 1 100 ? -14.698 -7.554 27.136 1.00 98.31 100 ARG A C 1
ATOM 777 O O . ARG A 1 100 ? -15.603 -7.9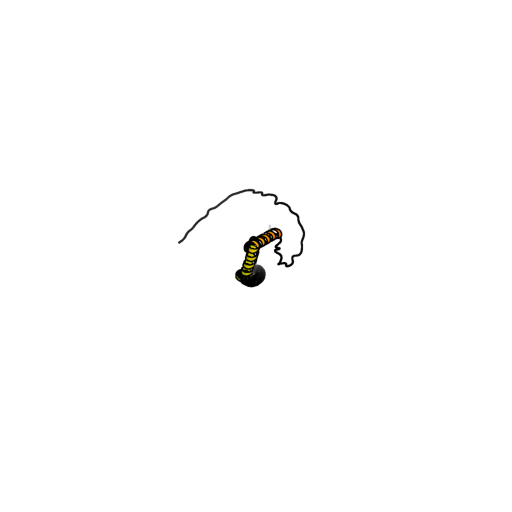17 27.875 1.00 98.31 100 ARG A O 1
ATOM 784 N N . GLU A 1 101 ? -14.060 -6.399 27.300 1.00 98.31 101 GLU A N 1
ATOM 785 C CA . GLU A 1 101 ? -14.348 -5.474 28.405 1.00 98.31 101 GLU A CA 1
ATOM 786 C C . GLU A 1 101 ? -15.815 -5.020 28.402 1.00 98.31 101 GLU A C 1
ATOM 788 O O . GLU A 1 101 ? -16.459 -4.953 29.448 1.00 98.31 101 GLU A O 1
ATOM 793 N N . CYS A 1 102 ? -16.392 -4.762 27.225 1.00 97.81 102 CYS A N 1
ATOM 794 C CA . CYS A 1 102 ? -17.811 -4.448 27.094 1.00 97.81 102 CYS A CA 1
ATOM 795 C C . CYS A 1 102 ? -18.708 -5.614 27.526 1.00 97.81 102 CYS A C 1
ATOM 797 O O . CYS A 1 102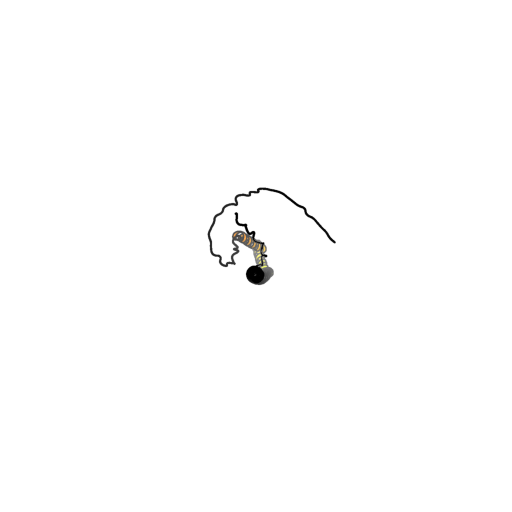 ? -19.748 -5.374 28.141 1.00 97.81 102 CYS A O 1
ATOM 799 N N . ALA A 1 103 ? -18.346 -6.855 27.189 1.00 98.25 103 ALA A N 1
ATOM 800 C CA . ALA A 1 103 ? -19.086 -8.039 27.616 1.00 98.25 103 ALA A CA 1
ATOM 801 C C . ALA A 1 103 ? -19.023 -8.210 29.142 1.00 98.25 103 ALA A C 1
ATOM 803 O O . ALA A 1 103 ? -20.069 -8.356 29.777 1.00 98.25 103 ALA A O 1
ATOM 804 N N . ASP A 1 104 ? -17.831 -8.076 29.726 1.00 98.19 104 ASP A N 1
ATOM 805 C CA . ASP A 1 104 ? -17.603 -8.176 31.169 1.00 98.19 104 ASP A CA 1
ATOM 806 C C . ASP A 1 104 ? -18.389 -7.090 31.930 1.00 98.19 104 ASP A C 1
ATOM 808 O O . ASP A 1 104 ? -19.096 -7.382 32.897 1.00 98.19 104 ASP A O 1
ATOM 812 N N . LEU A 1 105 ? -18.367 -5.840 31.451 1.00 97.50 105 LEU A N 1
ATOM 813 C CA . LEU A 1 105 ? -19.138 -4.741 32.043 1.00 97.50 105 LEU A CA 1
ATOM 814 C C . LEU A 1 105 ? -20.650 -4.963 31.938 1.00 97.50 105 LEU A C 1
ATOM 816 O O . LEU A 1 105 ? -21.378 -4.678 32.888 1.00 97.50 105 LEU A O 1
ATOM 820 N N . ARG 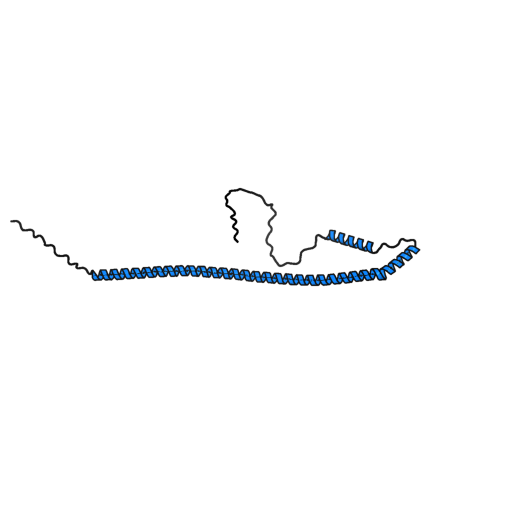A 1 106 ? -21.147 -5.478 30.805 1.00 96.19 106 ARG A N 1
ATOM 821 C CA . ARG A 1 106 ? -22.572 -5.821 30.653 1.00 96.19 106 ARG A CA 1
ATOM 822 C C . ARG A 1 106 ? -22.983 -6.901 31.648 1.00 96.19 106 ARG A C 1
ATOM 824 O O . ARG A 1 106 ? -24.021 -6.756 32.288 1.00 96.19 106 ARG A O 1
ATOM 831 N N . GLN A 1 107 ? -22.155 -7.929 31.818 1.00 97.94 107 GLN A N 1
ATOM 832 C CA . GLN A 1 107 ? -22.397 -8.991 32.789 1.00 97.94 107 GLN A CA 1
ATOM 833 C C . GLN A 1 107 ? -22.360 -8.469 34.232 1.00 97.94 107 GLN A C 1
ATOM 835 O O . GLN A 1 107 ? -23.206 -8.839 35.051 1.00 97.94 107 GLN A O 1
ATOM 840 N N . GLN A 1 108 ? -21.420 -7.579 34.551 1.00 97.25 108 GLN A N 1
ATOM 841 C CA . GLN A 1 108 ? -21.332 -6.959 35.871 1.00 97.25 108 GLN A CA 1
ATOM 842 C C . GLN A 1 108 ? -22.561 -6.090 36.166 1.00 97.25 108 GLN A C 1
ATOM 844 O O . GLN A 1 108 ? -23.128 -6.176 37.255 1.00 97.25 108 GLN A O 1
ATOM 849 N N . ILE A 1 109 ? -23.004 -5.284 35.194 1.00 94.88 109 ILE A N 1
ATOM 850 C CA . ILE A 1 109 ? -24.228 -4.482 35.309 1.00 94.88 109 ILE A CA 1
ATOM 851 C C . ILE A 1 109 ? -25.429 -5.390 35.566 1.00 94.88 109 ILE A C 1
ATOM 853 O O . ILE A 1 109 ? -26.194 -5.111 36.485 1.00 94.88 109 ILE A O 1
ATOM 857 N N . GLN A 1 110 ? -25.572 -6.476 34.805 1.00 95.75 110 GLN A N 1
ATOM 858 C CA . GLN A 1 110 ? -26.673 -7.422 34.980 1.00 95.75 110 GLN A CA 1
ATOM 859 C C . GLN A 1 110 ? -26.663 -8.049 36.381 1.00 95.75 110 GLN A C 1
ATOM 861 O O . GLN A 1 110 ? -27.672 -8.003 37.081 1.00 95.75 110 GLN A O 1
ATOM 866 N N . THR A 1 111 ? -25.505 -8.543 36.829 1.00 96.62 111 THR A N 1
ATOM 867 C CA . THR A 1 111 ? -25.337 -9.131 38.169 1.00 96.62 111 THR A CA 1
ATOM 868 C C . THR A 1 111 ? -25.743 -8.152 39.273 1.00 96.62 111 THR A C 1
ATOM 870 O O . THR A 1 111 ? -26.469 -8.515 40.196 1.00 96.62 111 THR A O 1
ATOM 873 N N . LEU A 1 112 ? -25.308 -6.891 39.179 1.00 95.50 112 LEU A N 1
ATOM 874 C CA . LEU A 1 112 ? -25.657 -5.866 40.165 1.00 95.50 112 LEU A CA 1
ATOM 875 C C . LEU A 1 112 ? -27.146 -5.514 40.125 1.00 95.50 112 LEU A C 1
ATOM 877 O O . LEU A 1 112 ? -27.747 -5.332 41.182 1.00 95.50 112 LEU A O 1
ATOM 881 N N . GLN A 1 113 ? -27.729 -5.413 38.927 1.00 93.75 113 GLN A N 1
ATOM 882 C CA . GLN A 1 113 ? -29.138 -5.076 38.729 1.00 93.75 113 GLN A CA 1
ATOM 883 C C . GLN A 1 113 ? -30.079 -6.139 39.294 1.00 93.75 113 GLN A C 1
ATOM 885 O O . GLN A 1 113 ? -31.063 -5.776 39.933 1.00 93.75 113 GLN A O 1
ATOM 890 N N . GLU A 1 114 ? -29.779 -7.419 39.069 1.00 93.44 114 GLU A N 1
ATOM 891 C CA . GLU A 1 114 ? -30.602 -8.550 39.516 1.00 93.44 114 GLU A CA 1
ATOM 892 C C . GLU A 1 114 ? -30.340 -8.932 40.982 1.00 93.44 114 GLU A C 1
ATOM 894 O O . GLU A 1 114 ? -31.226 -9.468 41.645 1.00 93.44 114 GLU A O 1
ATOM 899 N N . GLY A 1 115 ? -29.141 -8.646 41.496 1.00 94.44 115 GLY A N 1
ATOM 900 C CA . GLY A 1 115 ? -28.740 -8.958 42.865 1.00 94.44 115 GLY A CA 1
ATOM 901 C C . GLY A 1 115 ? -28.994 -7.813 43.845 1.00 94.44 115 GLY A C 1
ATOM 902 O O . GLY A 1 115 ? -30.130 -7.465 44.176 1.00 94.44 115 GLY A O 1
ATOM 903 N N . GLU A 1 116 ? -27.903 -7.235 44.348 1.00 93.44 116 GLU A N 1
ATOM 904 C CA . GLU A 1 116 ? -27.913 -6.295 45.475 1.00 93.44 116 GLU A CA 1
ATOM 905 C C . GLU A 1 116 ? -28.772 -5.050 45.222 1.00 93.44 116 GLU A C 1
ATOM 907 O O . GLU A 1 116 ? -29.466 -4.585 46.128 1.00 93.44 116 GLU A O 1
ATOM 912 N N . TYR A 1 117 ? -28.776 -4.520 43.992 1.00 94.81 117 TYR A N 1
ATOM 913 C CA . TYR A 1 117 ? -29.569 -3.335 43.669 1.00 94.81 117 TYR A CA 1
ATOM 914 C C . TYR A 1 117 ? -31.073 -3.602 43.776 1.00 94.81 117 TYR A C 1
ATOM 916 O O . TYR A 1 117 ? -31.797 -2.767 44.322 1.00 94.81 117 TYR A O 1
ATOM 924 N N . ALA A 1 118 ? -31.555 -4.741 43.267 1.00 94.56 118 ALA A N 1
ATOM 925 C CA . ALA A 1 118 ? -32.974 -5.086 43.307 1.00 94.56 118 ALA A CA 1
ATOM 926 C C . ALA A 1 118 ? -33.476 -5.226 44.749 1.00 94.56 118 ALA A C 1
ATOM 928 O O . ALA A 1 118 ? -34.518 -4.662 45.091 1.00 94.56 118 ALA A O 1
ATOM 929 N N . ILE A 1 119 ? -32.701 -5.910 45.599 1.00 95.38 119 ILE A N 1
ATOM 930 C CA . ILE A 1 119 ? -33.011 -6.087 47.025 1.00 95.38 119 ILE A CA 1
ATOM 931 C C . ILE A 1 119 ? -33.054 -4.724 47.722 1.00 95.38 119 ILE A C 1
ATOM 933 O O . ILE A 1 119 ? -34.067 -4.362 48.320 1.00 95.38 119 ILE A O 1
ATOM 937 N N . ALA A 1 120 ? -32.000 -3.918 47.564 1.00 95.50 120 ALA A N 1
ATOM 938 C CA . ALA A 1 120 ? -31.927 -2.597 48.180 1.00 95.50 120 ALA A CA 1
ATOM 939 C C . ALA A 1 120 ? -33.055 -1.665 47.704 1.00 95.50 120 ALA A C 1
ATOM 941 O O . ALA A 1 120 ? -33.624 -0.919 48.501 1.00 95.50 120 ALA A O 1
ATOM 942 N N . LYS A 1 121 ? -33.416 -1.708 46.413 1.00 95.19 121 LYS A N 1
ATOM 943 C CA . LYS A 1 121 ? -34.534 -0.921 45.876 1.00 95.19 121 LYS A CA 1
ATOM 944 C C . LYS A 1 121 ? -35.861 -1.341 46.509 1.00 95.19 121 LYS A C 1
ATOM 946 O O . LYS A 1 121 ? -36.628 -0.465 46.901 1.00 95.19 121 LYS A O 1
ATOM 951 N N . ALA A 1 122 ? -36.121 -2.644 46.619 1.00 94.25 122 ALA A N 1
ATOM 952 C CA . ALA A 1 122 ? -37.343 -3.161 47.228 1.00 94.25 122 ALA A CA 1
ATOM 953 C C . ALA A 1 122 ? -37.470 -2.738 48.701 1.00 94.25 122 ALA A C 1
ATOM 955 O O . ALA A 1 122 ? -38.539 -2.291 49.118 1.00 94.25 122 ALA A O 1
ATOM 956 N N . ASP A 1 123 ? -36.377 -2.798 49.466 1.00 96.81 123 ASP A N 1
ATOM 957 C CA . ASP A 1 123 ? -36.358 -2.340 50.858 1.00 96.81 123 ASP A CA 1
ATOM 958 C C . ASP A 1 123 ? -36.609 -0.833 50.990 1.00 96.81 123 ASP A C 1
ATOM 960 O O . ASP A 1 123 ? -37.410 -0.409 51.825 1.00 96.81 123 ASP A O 1
ATOM 964 N N . VAL A 1 124 ? -35.982 -0.012 50.142 1.00 96.38 124 VAL A N 1
ATOM 965 C CA . VAL A 1 124 ? -36.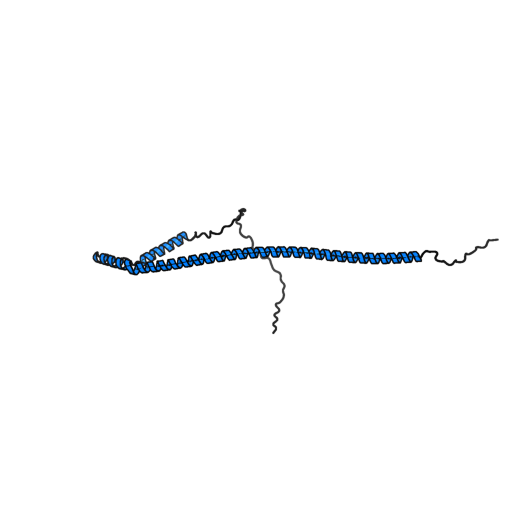213 1.442 50.140 1.00 96.38 124 VAL A CA 1
ATOM 966 C C . VAL A 1 124 ? -37.651 1.777 49.750 1.00 96.38 124 VAL A C 1
ATOM 968 O O . VAL A 1 124 ? -38.263 2.642 50.377 1.00 96.38 124 VAL A O 1
ATOM 971 N N . ASP A 1 125 ? -38.208 1.110 48.740 1.00 96.81 125 ASP A N 1
ATOM 972 C CA . ASP A 1 125 ? -39.587 1.344 48.308 1.00 96.81 125 ASP A CA 1
ATOM 973 C C . ASP A 1 125 ? -40.599 0.916 49.381 1.00 96.81 125 ASP A C 1
ATOM 975 O O . ASP A 1 125 ? -41.588 1.618 49.595 1.00 96.81 125 ASP A O 1
ATOM 979 N N . ARG A 1 126 ? -40.321 -0.166 50.120 1.00 97.12 126 ARG A N 1
ATOM 980 C CA . ARG A 1 126 ? -41.109 -0.576 51.292 1.00 97.12 126 ARG A CA 1
ATOM 981 C C . ARG A 1 126 ? -41.093 0.493 52.388 1.00 97.12 126 ARG A C 1
ATOM 983 O O . ARG A 1 126 ? -42.158 0.920 52.824 1.00 97.12 126 ARG A O 1
ATOM 990 N N . LEU A 1 127 ? -39.913 0.979 52.781 1.00 97.06 127 LEU A N 1
ATOM 991 C CA . LEU A 1 127 ? -39.783 2.042 53.792 1.00 97.06 127 LEU A CA 1
ATOM 992 C C . LEU A 1 127 ? -40.462 3.347 53.350 1.00 97.06 127 LEU A C 1
ATOM 994 O O . LEU A 1 127 ? -41.060 4.056 54.155 1.00 97.06 127 LEU A O 1
ATOM 998 N N . ARG A 1 128 ? -40.404 3.673 52.057 1.00 97.12 128 ARG A N 1
ATOM 999 C CA . ARG A 1 128 ? -41.114 4.832 51.501 1.00 97.12 128 ARG A CA 1
ATOM 1000 C C . ARG A 1 128 ? -42.619 4.674 51.582 1.00 97.12 128 ARG A C 1
ATOM 1002 O O . ARG A 1 128 ? -43.284 5.634 51.960 1.00 97.12 128 ARG A O 1
ATOM 1009 N N . ALA A 1 129 ? -43.138 3.485 51.288 1.00 96.56 129 ALA A N 1
ATOM 1010 C CA . ALA A 1 129 ? -44.558 3.197 51.435 1.00 96.56 129 ALA A CA 1
ATOM 1011 C C . ALA A 1 129 ? -45.018 3.359 52.895 1.00 96.56 129 ALA A C 1
ATOM 1013 O O . ALA A 1 129 ? -46.049 3.985 53.133 1.00 96.56 129 ALA A O 1
ATOM 1014 N N . GLU A 1 130 ? -44.225 2.891 53.868 1.00 96.44 130 GLU A N 1
ATOM 1015 C CA . GLU A 1 130 ? -44.492 3.081 55.307 1.00 96.44 130 GLU A CA 1
ATOM 1016 C C . GLU A 1 130 ? -44.522 4.569 55.712 1.00 96.44 130 GLU A C 1
ATOM 1018 O O . GLU A 1 130 ? -45.311 4.966 56.568 1.00 96.44 130 GLU A O 1
ATOM 1023 N N . LEU A 1 131 ? -43.717 5.414 55.058 1.00 96.56 131 LEU A N 1
ATOM 1024 C CA . LEU A 1 131 ? -43.672 6.868 55.268 1.00 96.56 131 LEU A CA 1
ATOM 1025 C C . LEU A 1 131 ? -44.665 7.662 54.393 1.00 96.56 131 LEU A C 1
ATOM 1027 O O . LEU A 1 131 ? -44.640 8.894 54.411 1.00 96.56 131 LEU A O 1
ATOM 1031 N N . GLY A 1 132 ? -45.511 6.996 53.600 1.00 95.81 132 GLY A N 1
ATOM 1032 C CA . GLY A 1 132 ? -46.461 7.645 52.686 1.00 95.81 132 GLY A CA 1
ATOM 1033 C C . GLY A 1 132 ? -45.819 8.338 51.475 1.00 95.81 132 GLY A C 1
ATOM 1034 O O . GLY A 1 132 ? -46.435 9.207 50.858 1.00 95.81 132 GLY A O 1
ATOM 1035 N N . GLN A 1 133 ? -44.580 7.986 51.128 1.00 95.81 133 GLN A N 1
ATOM 1036 C CA . GLN A 1 133 ? -43.863 8.506 49.964 1.00 95.81 133 GLN A CA 1
ATOM 1037 C C . GLN A 1 133 ? -44.016 7.586 48.740 1.00 95.81 133 GLN A C 1
ATOM 1039 O O . GLN A 1 133 ? -44.109 6.366 48.887 1.00 95.81 133 GLN A O 1
ATOM 1044 N N . PRO A 1 134 ? -43.989 8.136 47.510 1.00 92.50 134 PRO A N 1
ATOM 1045 C CA . PRO A 1 134 ? -44.027 7.330 46.294 1.00 92.50 134 PRO A CA 1
ATOM 1046 C C . PRO A 1 134 ? -42.728 6.522 46.085 1.00 92.50 134 PRO A C 1
ATOM 1048 O O . PRO A 1 134 ? -41.646 6.948 46.521 1.00 92.50 134 PRO A O 1
ATOM 1051 N N . PRO A 1 135 ? -42.803 5.378 45.374 1.00 91.94 135 PRO A N 1
ATOM 1052 C CA . PRO A 1 135 ? -41.642 4.540 45.091 1.00 91.94 135 PRO A CA 1
ATOM 1053 C C . PRO A 1 135 ? -40.619 5.262 44.207 1.00 91.94 135 PRO A C 1
ATOM 1055 O O . PRO A 1 135 ? -40.933 6.199 43.468 1.00 91.94 135 PRO A O 1
ATOM 1058 N N . LEU A 1 136 ? -39.366 4.821 44.281 1.00 90.06 136 LEU A N 1
ATOM 1059 C CA . LEU A 1 136 ? -38.288 5.358 43.462 1.00 90.06 136 LEU A CA 1
ATOM 1060 C C . LEU A 1 136 ? -38.506 5.070 41.967 1.00 90.06 136 LEU A C 1
ATOM 1062 O O . LEU A 1 136 ? -38.905 3.952 41.611 1.00 90.06 136 LEU A O 1
ATOM 1066 N N . PRO A 1 137 ? -38.134 6.022 41.084 1.00 91.00 137 PRO A N 1
ATOM 1067 C CA . PRO A 1 137 ? -38.078 5.790 39.646 1.00 91.00 137 PRO A CA 1
ATOM 1068 C C . PRO A 1 137 ? -37.218 4.564 39.298 1.00 91.00 137 PRO A C 1
ATOM 1070 O O . PRO A 1 137 ? -36.249 4.267 40.010 1.00 91.00 137 PRO A O 1
ATOM 1073 N N . PRO A 1 138 ? -37.529 3.858 38.199 1.00 90.75 138 PRO A N 1
ATOM 1074 C CA . PRO A 1 138 ? -36.738 2.717 37.765 1.00 90.75 138 PRO A CA 1
ATOM 1075 C C . PRO A 1 138 ? -35.326 3.150 37.353 1.00 90.75 138 PRO A C 1
ATOM 1077 O O . PRO A 1 138 ? -35.108 4.263 36.869 1.00 90.75 138 PRO A O 1
ATOM 1080 N N . LEU A 1 139 ? -34.356 2.242 37.506 1.00 90.56 139 LEU A N 1
ATOM 1081 C CA . LEU A 1 139 ? -32.956 2.488 37.141 1.00 90.56 139 LEU A CA 1
ATOM 1082 C C . LEU A 1 139 ? -32.803 2.944 35.683 1.00 90.56 139 LEU A C 1
ATOM 1084 O O . LEU A 1 139 ? -31.962 3.794 35.393 1.00 90.56 139 LEU A O 1
ATOM 1088 N N . GLN A 1 140 ? -33.652 2.422 34.793 1.00 90.44 140 GLN A N 1
ATOM 1089 C CA . GLN A 1 140 ? -33.653 2.751 33.370 1.00 90.44 140 GLN A CA 1
ATOM 1090 C C . GLN A 1 140 ? -33.780 4.258 33.119 1.00 90.44 140 GLN A C 1
ATOM 1092 O O . GLN A 1 140 ? -33.025 4.797 32.319 1.00 90.44 140 GLN A O 1
ATOM 1097 N N . THR A 1 141 ? -34.625 4.967 33.875 1.00 91.31 141 THR A N 1
ATOM 1098 C CA . THR A 1 141 ? -34.791 6.422 33.726 1.00 91.31 141 THR A CA 1
ATOM 1099 C C . THR A 1 141 ? -33.469 7.165 33.941 1.00 91.31 141 THR A C 1
ATOM 1101 O O . THR A 1 141 ? -33.116 8.045 33.160 1.00 91.31 141 THR A O 1
ATOM 1104 N N . LYS A 1 142 ? -32.673 6.759 34.940 1.00 89.44 142 LYS A N 1
ATOM 1105 C CA . LYS A 1 142 ? -31.351 7.360 35.198 1.00 89.44 142 LYS A CA 1
ATOM 1106 C C . LYS A 1 142 ? -30.326 7.016 34.112 1.00 89.44 142 LYS A C 1
ATOM 1108 O O . LYS A 1 142 ? -29.447 7.826 33.815 1.00 89.44 142 LYS A O 1
ATOM 1113 N N . LEU A 1 143 ? -30.406 5.815 33.536 1.00 91.50 143 LEU A N 1
ATOM 1114 C CA . LEU A 1 143 ? -29.536 5.406 32.428 1.00 91.50 143 LEU A CA 1
ATOM 1115 C C . LEU A 1 143 ? -29.855 6.193 31.151 1.00 91.50 143 LEU A C 1
ATOM 1117 O O . LEU A 1 143 ? -28.933 6.648 30.469 1.00 91.50 143 LEU A O 1
ATOM 1121 N N . ASP A 1 144 ? -31.134 6.420 30.865 1.00 92.12 144 ASP A N 1
ATOM 1122 C CA . ASP A 1 144 ? -31.590 7.188 29.704 1.00 92.12 144 ASP A CA 1
ATOM 1123 C C . ASP A 1 144 ? -31.181 8.664 29.814 1.00 92.12 144 ASP A C 1
ATOM 1125 O O . ASP A 1 144 ? -30.724 9.266 28.836 1.00 92.12 144 ASP A O 1
ATOM 1129 N N . GLU A 1 145 ? -31.255 9.243 31.016 1.00 93.06 145 GLU A N 1
ATOM 1130 C CA . GLU A 1 145 ? -30.759 10.593 31.301 1.00 93.06 145 GLU A CA 1
ATOM 1131 C C . GLU A 1 145 ? -29.252 10.715 31.040 1.00 93.06 145 GLU A C 1
ATOM 1133 O O . GLU A 1 145 ? -28.824 11.634 30.333 1.00 93.06 145 GLU A O 1
ATOM 1138 N N . LYS A 1 146 ? -28.447 9.765 31.541 1.00 92.81 146 LYS A N 1
ATOM 1139 C CA . LYS A 1 146 ? -26.996 9.735 31.284 1.00 92.81 146 LYS A CA 1
ATOM 1140 C C . LYS A 1 146 ? -26.671 9.538 29.808 1.00 92.81 146 LYS A C 1
ATOM 1142 O O . LYS A 1 146 ? -25.788 10.214 29.283 1.00 92.81 146 LYS A O 1
ATOM 1147 N N . THR A 1 147 ? -27.398 8.658 29.127 1.00 91.19 147 THR A N 1
ATOM 1148 C CA . THR A 1 147 ? -27.241 8.429 27.683 1.00 91.19 147 THR A CA 1
ATOM 1149 C C . THR A 1 147 ? -27.541 9.709 26.908 1.00 91.19 147 THR A C 1
ATOM 1151 O O . THR A 1 147 ? -26.767 10.128 26.048 1.00 91.19 147 THR A O 1
ATOM 1154 N N . SER A 1 148 ? -28.620 10.400 27.273 1.00 91.44 148 SER A N 1
ATOM 1155 C CA . SER A 1 148 ? -29.002 11.682 26.682 1.00 91.44 148 SER A CA 1
ATOM 1156 C C . SER A 1 148 ? -27.972 12.779 26.955 1.00 91.44 148 SER A C 1
ATOM 1158 O O . SER A 1 148 ? -27.748 13.633 26.096 1.00 91.44 148 SER A O 1
ATOM 1160 N N . GLN A 1 149 ? -27.335 12.769 28.128 1.00 91.25 149 GLN A N 1
ATOM 1161 C CA . GLN A 1 149 ? -26.249 13.688 28.466 1.00 91.25 149 GLN A CA 1
ATOM 1162 C C . GLN A 1 149 ? -25.002 13.408 27.623 1.00 91.25 149 GLN A C 1
ATOM 1164 O O . GLN A 1 149 ? -24.507 14.321 26.973 1.00 91.25 149 GLN A O 1
ATOM 1169 N N . TYR A 1 150 ? -24.578 12.147 27.511 1.00 90.19 150 TYR A N 1
ATOM 1170 C CA . TYR A 1 150 ? -23.456 11.759 26.652 1.00 90.19 150 TYR A CA 1
ATOM 1171 C C . TYR A 1 150 ? -23.677 12.161 25.186 1.00 90.19 150 TYR A C 1
ATOM 1173 O O . TYR A 1 150 ? -22.777 12.693 24.536 1.00 90.19 150 TYR A O 1
ATOM 1181 N N . LEU A 1 151 ? -24.885 11.955 24.651 1.00 91.44 151 LEU A N 1
ATOM 1182 C CA . LEU A 1 151 ? -25.220 12.362 23.283 1.00 91.44 151 LEU A CA 1
ATOM 1183 C C . LEU A 1 151 ? -25.212 13.887 23.107 1.00 91.44 151 LEU A C 1
ATOM 1185 O O . LEU A 1 151 ? -24.801 14.373 22.050 1.00 91.44 151 LEU A O 1
ATOM 1189 N N . ARG A 1 152 ? -25.640 14.643 24.127 1.00 90.75 152 ARG A N 1
ATOM 1190 C CA . ARG A 1 152 ? -25.534 16.109 24.152 1.00 90.75 152 ARG A CA 1
ATOM 1191 C C . ARG A 1 152 ? -24.073 16.552 24.158 1.00 90.75 152 ARG A C 1
ATOM 1193 O O . ARG A 1 152 ? -23.690 17.329 23.287 1.00 90.75 152 ARG A O 1
ATOM 1200 N N . ASP A 1 153 ? -23.254 15.997 25.044 1.00 88.38 153 ASP A N 1
ATOM 1201 C CA . ASP A 1 153 ? -21.830 16.328 25.159 1.00 88.38 153 ASP A CA 1
ATOM 1202 C C . ASP A 1 153 ? -21.077 15.981 23.871 1.00 88.38 153 ASP A C 1
ATOM 1204 O O . ASP A 1 153 ? -20.288 16.776 23.362 1.00 88.38 153 ASP A O 1
ATOM 1208 N N . ARG A 1 154 ? -21.392 14.834 23.258 1.00 87.12 154 ARG A N 1
ATOM 1209 C CA . ARG A 1 154 ? -20.836 14.440 21.960 1.00 87.12 154 ARG A CA 1
ATOM 1210 C C . ARG A 1 154 ? -21.242 15.392 20.834 1.00 87.12 154 ARG A C 1
ATOM 1212 O O . ARG A 1 154 ? -20.442 15.604 19.929 1.00 87.12 154 ARG A O 1
ATOM 1219 N N . ARG A 1 155 ? -22.453 15.957 20.862 1.00 87.62 155 ARG A N 1
ATOM 1220 C CA . ARG A 1 155 ? -22.900 16.946 19.866 1.00 87.62 155 ARG A CA 1
ATOM 1221 C C . ARG A 1 155 ? -22.178 18.282 20.039 1.00 87.62 155 ARG A C 1
ATOM 1223 O O . ARG A 1 155 ? -21.805 18.887 19.044 1.00 87.62 155 ARG A O 1
ATOM 1230 N N . VAL A 1 156 ? -21.957 18.713 21.280 1.00 82.88 156 VAL A N 1
ATOM 1231 C CA . VAL A 1 156 ? -21.268 19.977 21.597 1.00 82.88 156 VAL A CA 1
ATOM 1232 C C . VAL A 1 156 ? -19.759 19.880 21.332 1.00 82.88 156 VAL A C 1
ATOM 1234 O O . VAL A 1 156 ? -19.165 20.827 20.824 1.00 82.88 156 VAL A O 1
ATOM 1237 N N . ASN A 1 157 ? -19.147 18.720 21.587 1.00 79.50 157 ASN A N 1
ATOM 1238 C CA . ASN A 1 157 ? -17.703 18.505 21.418 1.00 79.50 157 ASN A CA 1
ATOM 1239 C C . ASN A 1 157 ? -17.313 17.854 20.073 1.00 79.50 157 ASN A C 1
ATOM 1241 O O . ASN A 1 157 ? -16.129 17.627 19.815 1.00 79.50 157 ASN A O 1
ATOM 1245 N N . GLY A 1 158 ? -18.287 17.522 19.222 1.00 57.78 158 GLY A N 1
ATOM 1246 C CA . GLY A 1 158 ? -18.133 16.608 18.084 1.00 57.78 158 GLY A CA 1
ATOM 1247 C C . GLY A 1 158 ? -17.254 17.071 16.917 1.00 57.78 158 GLY A C 1
ATOM 1248 O O . GLY A 1 158 ? -16.853 16.223 16.126 1.00 57.78 158 GLY A O 1
ATOM 1249 N N . GLU A 1 159 ? -16.894 18.353 16.818 1.00 52.88 159 GLU A N 1
ATOM 1250 C CA . GLU A 1 159 ? -16.126 18.889 15.675 1.00 52.88 159 GLU A CA 1
ATOM 1251 C C . GLU A 1 159 ? -14.595 18.738 15.830 1.00 52.88 159 GLU A C 1
ATOM 1253 O O . GLU A 1 159 ? -13.845 18.933 14.879 1.00 52.88 159 GLU A O 1
ATOM 1258 N N . LYS A 1 160 ? -14.086 18.396 17.025 1.00 55.72 160 LYS A N 1
ATOM 1259 C CA . LYS A 1 160 ? -12.636 18.368 17.317 1.00 55.72 160 LYS A CA 1
ATOM 1260 C C . LYS A 1 160 ? -12.028 16.968 17.401 1.00 55.72 160 LYS A C 1
ATOM 1262 O O . LYS A 1 160 ? -11.062 16.768 18.133 1.00 55.72 160 LYS A O 1
ATOM 1267 N N . ARG A 1 161 ? -12.536 15.983 16.656 1.00 54.38 161 ARG A N 1
ATOM 1268 C CA . ARG A 1 161 ? -11.748 14.761 16.422 1.00 54.38 161 ARG A CA 1
ATOM 1269 C C . ARG A 1 161 ? -10.788 14.988 15.263 1.00 54.38 161 ARG A C 1
ATOM 1271 O O . ARG A 1 161 ? -11.048 14.663 14.113 1.00 54.38 161 ARG A O 1
ATOM 1278 N N . THR A 1 162 ? -9.685 15.614 15.649 1.00 45.16 162 THR A N 1
ATOM 1279 C CA . THR A 1 162 ? -8.380 15.629 15.004 1.00 45.16 162 THR A CA 1
ATOM 1280 C C . THR A 1 162 ? -8.061 14.282 14.360 1.00 45.16 162 THR A C 1
ATOM 1282 O O . THR A 1 162 ? -7.723 13.313 15.036 1.00 45.16 162 THR A O 1
ATOM 1285 N N . VAL A 1 163 ? -8.128 14.249 13.032 1.00 45.06 163 VAL A N 1
ATOM 1286 C CA . VAL A 1 163 ? -7.311 13.355 12.210 1.00 45.06 163 VAL A CA 1
ATOM 1287 C C . VAL A 1 163 ? -5.884 13.889 12.328 1.00 45.06 163 VAL A C 1
ATOM 1289 O O . VAL A 1 163 ? -5.449 14.741 11.556 1.00 45.06 163 VAL A O 1
ATOM 1292 N N . SER A 1 164 ? -5.201 13.536 13.409 1.00 47.44 164 SER A N 1
ATOM 1293 C CA . SER A 1 164 ? -3.826 13.957 13.664 1.00 47.44 164 SER A CA 1
ATOM 1294 C C . SER A 1 164 ? -3.115 12.852 14.420 1.00 47.44 164 SER A C 1
ATOM 1296 O O . SER A 1 164 ? -2.899 12.966 15.619 1.00 47.44 164 SER A O 1
ATOM 1298 N N . ASP A 1 165 ? -2.774 11.788 13.702 1.00 48.16 165 ASP A N 1
ATOM 1299 C CA . ASP A 1 165 ? -1.464 11.179 13.899 1.00 48.16 165 ASP A CA 1
ATOM 1300 C C . ASP A 1 165 ? -1.003 10.521 12.595 1.00 48.16 165 ASP A C 1
ATOM 1302 O O . ASP A 1 165 ? -1.484 9.456 12.219 1.00 48.16 165 ASP A O 1
ATOM 1306 N N . SER A 1 166 ? -0.186 11.262 11.844 1.00 43.00 166 SER A N 1
ATOM 1307 C CA . SER A 1 166 ? 0.733 10.811 10.787 1.00 43.00 166 SER A CA 1
ATOM 1308 C C . SER A 1 166 ? 1.404 12.054 10.194 1.00 43.00 166 SER A C 1
ATOM 1310 O O . SER A 1 166 ? 0.999 12.579 9.157 1.00 43.00 166 SER A O 1
ATOM 1312 N N . GLN A 1 167 ? 2.410 12.569 10.901 1.00 47.06 167 GLN A N 1
ATOM 1313 C CA . GLN A 1 167 ? 3.454 13.408 10.311 1.00 47.06 167 GLN A CA 1
ATOM 1314 C C . GLN A 1 167 ? 4.545 12.458 9.786 1.00 47.06 167 GLN A C 1
ATOM 1316 O O . GLN A 1 167 ? 4.935 11.533 10.497 1.00 47.06 167 GLN A O 1
ATOM 1321 N N . PRO A 1 168 ? 5.050 12.673 8.562 1.00 52.03 168 PRO A N 1
ATOM 1322 C CA . PRO A 1 168 ? 6.447 13.084 8.504 1.00 52.03 168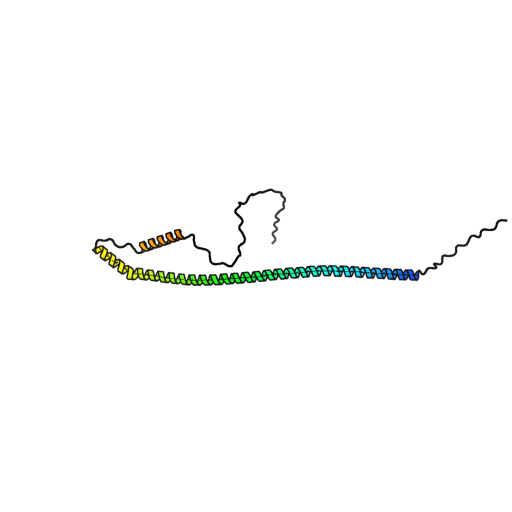 PRO A CA 1
ATOM 1323 C C . PRO A 1 168 ? 6.658 14.324 7.626 1.00 52.03 168 PRO A C 1
ATOM 1325 O O . PRO A 1 168 ? 5.850 14.677 6.769 1.00 52.03 168 PRO A O 1
ATOM 1328 N N . ASP A 1 169 ? 7.761 15.000 7.929 1.00 46.56 169 ASP A N 1
ATOM 1329 C CA . ASP A 1 169 ? 8.209 16.309 7.463 1.00 46.56 169 ASP A CA 1
ATOM 1330 C C . ASP A 1 169 ? 7.922 16.670 5.996 1.00 46.56 169 ASP A C 1
ATOM 1332 O O . ASP A 1 169 ? 8.384 16.019 5.057 1.00 46.56 169 ASP A O 1
ATOM 1336 N N . GLN A 1 170 ? 7.293 17.834 5.800 1.00 49.75 170 GLN A N 1
ATOM 1337 C CA . GLN A 1 170 ? 7.469 18.637 4.590 1.00 49.75 170 GLN A CA 1
ATOM 1338 C C . GLN A 1 170 ? 7.833 20.083 4.953 1.00 49.75 170 GLN A C 1
ATOM 1340 O O . GLN A 1 170 ? 7.127 20.718 5.742 1.00 49.75 170 GLN A O 1
ATOM 1345 N N . PRO A 1 171 ? 8.901 20.648 4.363 1.00 49.09 171 PRO A N 1
ATOM 1346 C CA . PRO A 1 171 ? 9.264 22.031 4.598 1.00 49.09 171 PRO A CA 1
ATOM 1347 C C . PRO A 1 171 ? 8.323 22.989 3.855 1.00 49.09 171 PRO A C 1
ATOM 1349 O O . PRO A 1 171 ? 8.152 22.945 2.638 1.00 49.09 171 PRO A O 1
ATOM 1352 N N . ASN A 1 172 ? 7.761 23.898 4.648 1.00 48.22 172 ASN A N 1
ATOM 1353 C CA . ASN A 1 172 ? 7.216 25.204 4.292 1.00 48.22 172 ASN A CA 1
ATOM 1354 C C . ASN A 1 172 ? 7.749 25.788 2.967 1.00 48.22 172 ASN A C 1
ATOM 1356 O O . ASN A 1 172 ? 8.903 26.206 2.901 1.00 48.22 172 ASN A O 1
ATOM 1360 N N . THR A 1 173 ? 6.867 25.994 1.981 1.00 45.56 173 THR A N 1
ATOM 1361 C CA . THR A 1 173 ? 7.029 27.080 0.999 1.00 45.56 173 THR A CA 1
ATOM 1362 C C . THR A 1 173 ? 5.698 27.801 0.727 1.00 45.56 173 THR A C 1
ATOM 1364 O O . THR A 1 173 ? 4.785 27.314 0.075 1.00 45.56 173 THR A O 1
ATOM 1367 N N . THR A 1 174 ? 5.618 29.022 1.262 1.00 48.88 174 THR A N 1
ATOM 1368 C CA . THR A 1 174 ? 5.000 30.228 0.670 1.00 48.88 174 THR A CA 1
ATOM 1369 C C . THR A 1 174 ? 3.566 30.202 0.106 1.00 48.88 174 THR A C 1
ATOM 1371 O O . THR A 1 174 ? 3.295 29.836 -1.032 1.00 48.88 174 THR A O 1
ATOM 1374 N N . LYS A 1 175 ? 2.688 30.842 0.892 1.00 49.66 175 LYS A N 1
ATOM 1375 C CA . LYS A 1 175 ? 1.502 31.646 0.536 1.00 49.66 175 LYS A CA 1
ATOM 1376 C C . LYS A 1 175 ? 1.364 32.059 -0.947 1.00 49.66 175 LYS A C 1
ATOM 1378 O O . LYS A 1 175 ? 2.171 32.850 -1.432 1.00 49.66 175 LYS A O 1
ATOM 1383 N N . ARG A 1 176 ? 0.210 31.755 -1.566 1.00 54.53 176 ARG A N 1
ATOM 1384 C CA . ARG A 1 176 ? -0.463 32.647 -2.540 1.00 54.53 176 ARG A CA 1
ATOM 1385 C C . ARG A 1 176 ? -1.999 32.632 -2.376 1.00 54.53 176 ARG A C 1
ATOM 1387 O O . ARG A 1 176 ? -2.551 31.604 -1.994 1.00 54.53 176 ARG A O 1
ATOM 1394 N N . PRO A 1 177 ? -2.685 33.774 -2.593 1.00 56.38 177 PRO A N 1
ATOM 1395 C CA . PRO A 1 177 ? -4.042 34.019 -2.108 1.00 56.38 177 PRO A CA 1
ATOM 1396 C C . PRO A 1 177 ? -5.152 33.591 -3.082 1.00 56.38 177 PRO A C 1
ATOM 1398 O O . PRO A 1 177 ? -4.965 33.496 -4.292 1.00 56.38 177 PRO A O 1
ATOM 1401 N N . ARG A 1 178 ? -6.338 33.394 -2.494 1.00 60.59 178 ARG A N 1
ATOM 1402 C CA . ARG A 1 178 ? -7.642 33.087 -3.100 1.00 60.59 178 ARG A CA 1
ATOM 1403 C C . ARG A 1 178 ? -7.966 33.936 -4.341 1.00 60.59 178 ARG A C 1
ATOM 1405 O O . ARG A 1 178 ? -7.966 35.161 -4.269 1.00 60.59 178 ARG A O 1
ATOM 1412 N N . GLY A 1 179 ? -8.387 33.279 -5.425 1.00 43.56 179 GLY A N 1
ATOM 1413 C CA . GLY A 1 179 ? -8.940 33.931 -6.615 1.00 43.56 179 GLY A CA 1
ATOM 1414 C C . GLY A 1 179 ? -9.675 32.949 -7.531 1.00 43.56 179 GLY A C 1
ATOM 1415 O O . GLY A 1 179 ? -9.051 32.246 -8.311 1.00 43.56 179 GLY A O 1
ATOM 1416 N N . ARG A 1 180 ? -11.004 32.914 -7.383 1.00 58.78 180 ARG A N 1
ATOM 1417 C CA . ARG A 1 180 ? -12.062 32.324 -8.231 1.00 58.78 180 ARG A CA 1
ATOM 1418 C C . ARG A 1 180 ? -11.645 31.896 -9.661 1.00 58.78 180 ARG A C 1
ATOM 1420 O O . ARG A 1 180 ? -11.064 32.718 -10.371 1.00 58.78 180 ARG A O 1
ATOM 1427 N N . PRO A 1 181 ? -12.062 30.711 -10.163 1.00 56.88 181 PRO A N 1
ATOM 1428 C CA . PRO A 1 181 ? -11.850 30.344 -11.562 1.00 56.88 181 PRO A CA 1
ATOM 1429 C C . PRO A 1 181 ? -12.634 31.304 -12.467 1.00 56.88 181 PRO A C 1
ATOM 1431 O O . PRO A 1 181 ? -13.868 31.316 -12.468 1.00 56.88 181 PRO A O 1
ATOM 1434 N N . LYS A 1 182 ? -11.927 32.153 -13.219 1.00 53.16 182 LYS A N 1
ATOM 1435 C CA . LYS A 1 182 ? -12.524 32.944 -14.297 1.00 53.16 182 LYS A CA 1
ATOM 1436 C C . LYS A 1 182 ? -12.575 32.095 -15.565 1.00 53.16 182 LYS A C 1
ATOM 1438 O O . LYS A 1 182 ? -11.542 31.815 -16.156 1.00 53.16 182 LYS A O 1
ATOM 1443 N N . GLY A 1 183 ? -13.792 31.827 -16.028 1.00 44.09 183 GLY A N 1
ATOM 1444 C CA . GLY A 1 183 ? -14.075 31.745 -17.459 1.00 44.09 183 GLY A CA 1
ATOM 1445 C C . GLY A 1 183 ? -14.082 30.348 -18.062 1.00 44.09 183 GLY A C 1
ATOM 1446 O O . GLY A 1 183 ? -13.124 29.929 -18.698 1.00 44.09 183 GLY A O 1
ATOM 1447 N N . SER A 1 184 ? -15.251 29.714 -17.990 1.00 56.72 184 SER A N 1
ATOM 1448 C CA . SER A 1 184 ? -15.762 28.900 -19.092 1.00 56.72 184 SER A CA 1
ATOM 1449 C C . SER A 1 184 ? -15.707 29.715 -20.393 1.00 56.72 184 SER A C 1
ATOM 1451 O O . SER A 1 184 ? -16.309 30.788 -20.490 1.00 56.72 184 SER A O 1
ATOM 1453 N N . LYS A 1 185 ? -14.971 29.211 -21.386 1.00 55.41 185 LYS A N 1
ATOM 1454 C CA . LYS A 1 185 ? -15.150 29.554 -22.799 1.00 55.41 185 LYS A CA 1
ATOM 1455 C C . LYS A 1 185 ? -15.118 28.268 -23.616 1.00 55.41 185 LYS A C 1
ATOM 1457 O O . LYS A 1 185 ? -14.068 27.831 -24.074 1.00 55.41 185 LYS A O 1
ATOM 1462 N N . ASN A 1 186 ? -16.308 27.720 -23.837 1.00 47.94 186 ASN A N 1
ATOM 1463 C CA . ASN A 1 186 ? -16.587 26.916 -25.016 1.00 47.94 186 ASN A CA 1
ATOM 1464 C C . ASN A 1 186 ? -16.404 27.793 -26.267 1.00 47.94 186 ASN A C 1
ATOM 1466 O O . ASN A 1 186 ? -17.087 28.803 -26.438 1.00 47.94 186 ASN A O 1
ATOM 1470 N N . ARG A 1 187 ? -15.504 27.380 -27.156 1.00 47.38 187 ARG A N 1
ATOM 1471 C CA . ARG A 1 187 ? -15.556 27.621 -28.606 1.00 47.38 187 ARG A CA 1
ATOM 1472 C C . ARG A 1 187 ? -15.213 26.264 -29.221 1.00 47.38 187 ARG A C 1
ATOM 1474 O O . ARG A 1 187 ? -14.120 25.771 -28.995 1.00 47.38 187 ARG A O 1
ATOM 1481 N N . GLY A 1 188 ? -16.210 25.515 -29.695 1.00 41.75 188 GLY A N 1
ATOM 1482 C CA . GLY A 1 188 ? -16.620 25.521 -31.107 1.00 41.75 188 GLY A CA 1
ATOM 1483 C C . GLY A 1 188 ? -15.596 24.698 -31.901 1.00 41.75 188 GLY A C 1
ATOM 1484 O O . GLY A 1 188 ? -14.466 25.131 -32.042 1.00 41.75 188 GLY A O 1
ATOM 1485 N N . GLY A 1 189 ? -15.858 23.466 -32.330 1.00 41.62 189 GLY A N 1
ATOM 1486 C CA . GLY A 1 189 ? -16.999 23.059 -33.143 1.00 41.62 189 GLY A CA 1
ATOM 1487 C C . GLY A 1 189 ? -16.565 22.986 -34.613 1.00 41.62 189 GLY A C 1
ATOM 1488 O O . GLY A 1 189 ? -16.678 23.980 -35.322 1.00 41.62 189 GLY A O 1
ATOM 1489 N N . LYS A 1 190 ? -16.045 21.826 -35.043 1.00 45.06 190 LYS A N 1
ATOM 1490 C CA . LYS A 1 190 ? -16.003 21.307 -36.433 1.00 45.06 190 LYS A CA 1
ATOM 1491 C C . LYS A 1 190 ? -15.437 19.873 -36.362 1.00 45.06 190 LYS A C 1
ATOM 1493 O O . LYS A 1 190 ? -14.310 19.712 -35.923 1.00 45.06 190 LYS A O 1
ATOM 1498 N N . ALA A 1 191 ? -16.251 18.819 -36.427 1.00 44.84 191 ALA A N 1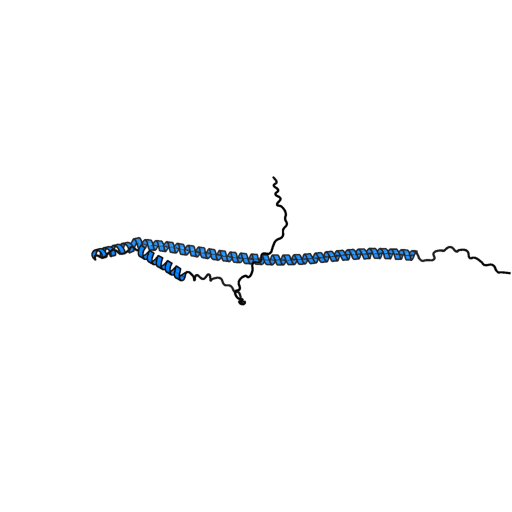
ATOM 1499 C CA . ALA A 1 191 ? -16.921 18.203 -37.586 1.00 44.84 191 ALA A CA 1
ATOM 1500 C C . ALA A 1 191 ? -16.034 17.200 -38.354 1.00 44.84 191 ALA A C 1
ATOM 1502 O O . ALA A 1 191 ? -14.954 17.558 -38.811 1.00 44.84 191 ALA A O 1
ATOM 1503 N N . GLY A 1 192 ? -16.586 15.989 -38.541 1.00 41.09 192 GLY A N 1
ATOM 1504 C CA . GLY A 1 192 ? -16.107 14.892 -39.399 1.00 41.09 192 GLY A CA 1
ATOM 1505 C C . GLY A 1 192 ? -15.325 13.837 -38.609 1.00 41.09 192 GLY A C 1
ATOM 1506 O O . GLY A 1 192 ? -14.242 14.133 -38.136 1.00 41.09 192 GLY A O 1
ATOM 1507 N N . GLY A 1 193 ? -15.781 12.612 -38.346 1.00 38.50 193 GLY A N 1
ATOM 1508 C CA . GLY A 1 193 ? -16.752 11.755 -39.024 1.00 38.50 193 GLY A CA 1
ATOM 1509 C C . GLY A 1 193 ? -16.020 10.480 -39.459 1.00 38.50 193 GLY A C 1
ATOM 1510 O O . GLY A 1 193 ? -15.123 10.603 -40.278 1.00 38.50 193 GLY A O 1
ATOM 1511 N N . ASN A 1 194 ? -16.339 9.307 -38.890 1.00 44.03 194 ASN A N 1
ATOM 1512 C CA . ASN A 1 194 ? -16.755 8.102 -39.631 1.00 44.03 194 ASN A CA 1
ATOM 1513 C C . ASN A 1 194 ? -17.007 6.882 -38.707 1.00 44.03 194 ASN A C 1
ATOM 1515 O O . ASN A 1 194 ? -16.154 6.528 -37.904 1.00 44.03 194 ASN A O 1
ATOM 1519 N N . ALA A 1 195 ? -18.189 6.284 -38.897 1.00 46.91 195 ALA A N 1
ATOM 1520 C CA . ALA A 1 195 ? -18.644 4.887 -38.765 1.00 46.91 195 ALA A CA 1
ATOM 1521 C C . ALA A 1 195 ? -18.133 3.918 -37.658 1.00 46.91 195 ALA A C 1
ATOM 1523 O O . ALA A 1 195 ? -16.935 3.673 -37.544 1.00 46.91 195 ALA A O 1
ATOM 1524 N N . PRO A 1 196 ? -19.055 3.194 -36.978 1.00 52.06 196 PRO A N 1
ATOM 1525 C CA . PRO A 1 196 ? -18.774 1.919 -36.324 1.00 52.06 196 PRO A CA 1
ATOM 1526 C C . PRO A 1 196 ? -19.037 0.748 -37.292 1.00 52.06 196 PRO A C 1
ATOM 1528 O O . PRO A 1 196 ? -20.157 0.576 -37.771 1.00 52.06 196 PRO A O 1
ATOM 1531 N N . SER A 1 197 ? -18.033 -0.088 -37.564 1.00 52.50 197 SER A N 1
ATOM 1532 C CA . SER A 1 197 ? -18.246 -1.398 -38.191 1.00 52.50 197 SER A CA 1
ATOM 1533 C C . SER A 1 197 ? -18.236 -2.480 -37.116 1.00 52.50 197 SER A C 1
ATOM 1535 O O . SER A 1 197 ? -17.192 -2.790 -36.542 1.00 52.50 197 SER A O 1
ATOM 1537 N N . GLY A 1 198 ? -19.406 -3.058 -36.856 1.00 45.97 198 GLY A N 1
ATOM 1538 C CA . GLY A 1 198 ? -19.491 -4.371 -36.238 1.00 45.97 198 GLY A CA 1
ATOM 1539 C C . GLY A 1 198 ? -18.981 -5.444 -37.200 1.00 45.97 198 GLY A C 1
ATOM 1540 O O . GLY A 1 198 ? -19.183 -5.350 -38.408 1.00 45.97 198 GLY A O 1
ATOM 1541 N N . SER A 1 199 ? -18.353 -6.478 -36.651 1.00 52.59 199 SER A N 1
ATOM 1542 C CA . SER A 1 199 ? -18.294 -7.788 -37.290 1.00 52.59 199 SER A CA 1
ATOM 1543 C C . SER A 1 199 ? -18.264 -8.856 -36.211 1.00 52.59 199 SER A C 1
ATOM 1545 O O . SER A 1 199 ? -17.339 -8.925 -35.405 1.00 52.59 199 SER A O 1
ATOM 1547 N N . ALA A 1 200 ? -19.315 -9.666 -36.214 1.00 51.38 200 ALA A N 1
ATOM 1548 C CA . ALA A 1 200 ? -19.361 -10.979 -35.603 1.00 51.38 200 ALA A CA 1
ATOM 1549 C C . ALA A 1 200 ? -18.568 -11.979 -36.459 1.00 51.38 200 ALA A C 1
ATOM 1551 O O . ALA A 1 200 ? -18.487 -11.819 -37.677 1.00 51.38 200 ALA A O 1
ATOM 1552 N N . SER A 1 201 ? -18.030 -13.018 -35.830 1.00 54.91 201 SER A N 1
ATOM 1553 C CA . SER A 1 201 ? -17.742 -14.346 -36.399 1.00 54.91 201 SER A CA 1
ATOM 1554 C C . SER A 1 201 ? -17.598 -15.276 -35.182 1.00 54.91 201 SER A C 1
ATOM 1556 O O . SER A 1 201 ? -16.830 -14.940 -34.281 1.00 54.91 201 SER A O 1
ATOM 1558 N N . THR A 1 202 ? -18.565 -16.162 -34.903 1.00 52.28 202 THR A N 1
ATOM 1559 C CA . THR A 1 202 ? -18.603 -17.589 -35.317 1.00 52.28 202 THR A CA 1
ATOM 1560 C C . THR A 1 202 ? -17.291 -18.315 -35.120 1.00 52.28 202 THR A C 1
ATOM 1562 O O . THR A 1 202 ? -16.334 -17.950 -35.835 1.00 52.28 202 THR A O 1
#

pLDDT: mean 82.05, std 21.11, range [38.5, 98.75]

Sequence (202 aa):
TAPPQVTPKPQPLVATGNWTTELVQLAKTAELKKHSLTLQLHTANIVAAHNTLEQKDKTIQDIKEQKNRLDSERARLLNALAEINADRDKVDLLEASITRECADLRQQIQTLQEGEYAIAKADVDRLRAELGQPPLPPLQTKLDEKTSQYLRDRRVNGEKRTVSDSQPDQPNTTKRPRGRPKGSKNRGGKAGGNAPSGSAST